Protein AF-0000000074760407 (afdb_homodimer)

pLDDT: mean 81.35, std 14.8, range [44.88, 97.94]

Organism: Mortierella alpina (NCBI:txid64518)

InterPro domains:
  IPR006750 Putative inner membrane exporter, YdcZ [PF04657] (11-146)
  IPR006750 Putative inner membrane exporter, YdcZ [PTHR34821] (8-148)

Sequence (308 aa):
MSLLDNVIFCAFICIVGGVATASQGAVNAKLGQYTGQGLSSTIVFCIGAITSCIYFLIEVKGRPSPDLPQTMALAPWWAWTGGVLGAAFVIITILALPKLGAGTTTAIIVCTQLVFSCVIDNFHLFGIPFRQYSPWRGIATVGLIGCVGVIAKFMSLLDNVIFCAFICIVGGVATASQGAVNAKLGQYTGQGLSSTIVFCIGAITSCIYFLIEVKGRPSPDLPQTMALAPWWAWTGGVLGAAFVIITILALPKLGAGTTTAIIVCTQLVFSCVIDNFHLFGIPFRQYSPWRGIATVGLIGCVGVIAKF

Secondary structure (DSSP, 8-state):
--GGG-HHHHHHHHHHHHHHHHHHHHHHHHHHHHH-HHHHHHHHHHHHHHHHHHHHHHHTTT---TTHHHHHHTS-GGGG-HHHHHHHHHHHHHHHHHHH-HHHHHHHHHHHHHHHHHHHHHHTGGG-------HHHHHHHHHHHHHHHHHHH-/--GGG-HHHHHHHHHHHHHHHHHHHHHHHHHHHHH-HHHHHHHHHHHHHHHHHHHHHHHTTT---TTHHHHHHTS-GGGGTHHHHHHHHHHHHHHHHHHH-HHHHHHHHHHHHHHHHHHHHHHTGGG-------HHHHHHHHHHHHHHHHHHH-

Foldseek 3Di:
DPCCVDVVSVVVVVVVVVVVVLVLLVVLLVVCVVVNLVVSLVVVVVVVVVVVVVVVCVVCVNDDDPCVVVVVVPDDPVVPCVVVVVSVVSSVSSVCCVPQNSLLVVLVVVLVVLVVVVVCLVVVPPVPDRDPCDVVNVVVNVVSNVVSVVSNVD/DPCCVDPVSVVVVVVVVVVVVLVLLVVLLVVCVVVNLVVSLVVVVVVVVVVVVVVVCVVCVNDDDPCVVVVVVPDDPVVPCVVVVVSVVSSVSSVCCVPQNSLQVVLVVVLVVLVVVVVCLVVVPPVPDRDPCDVVVVVVNVVSNVVSVVSNVD

Structure (mmCIF, N/CA/C/O backbone):
data_AF-0000000074760407-model_v1
#
loop_
_entity.id
_entity.type
_entity.pdbx_description
1 polymer 'DMT family transporter'
#
loop_
_atom_site.group_PDB
_atom_site.id
_atom_site.type_symbol
_atom_site.label_atom_id
_atom_site.label_alt_id
_atom_site.label_comp_id
_atom_site.label_asym_id
_atom_site.label_entity_id
_atom_site.label_seq_id
_atom_site.pdbx_PDB_ins_code
_atom_site.Cartn_x
_atom_site.Cartn_y
_atom_site.Cartn_z
_atom_site.occupancy
_atom_site.B_iso_or_equiv
_atom_site.auth_seq_id
_atom_site.auth_comp_id
_atom_site.auth_asym_id
_atom_site.auth_atom_id
_atom_site.pdbx_PDB_model_num
ATOM 1 N N . MET A 1 1 ? 10.961 26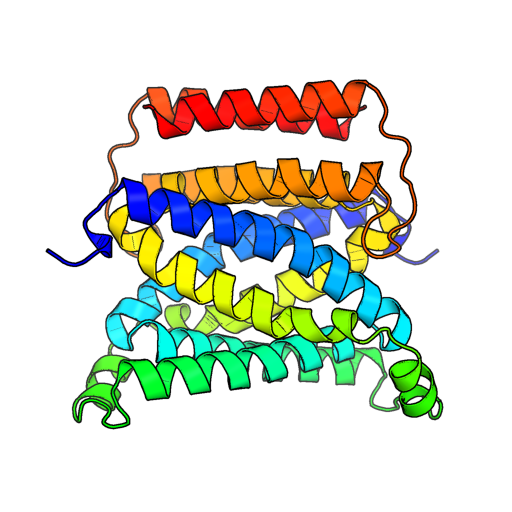.203 8.898 1 45.19 1 MET A N 1
ATOM 2 C CA . MET A 1 1 ? 10.016 25.703 7.902 1 45.19 1 MET A CA 1
ATOM 3 C C . MET A 1 1 ? 10.25 24.219 7.633 1 45.19 1 MET A C 1
ATOM 5 O O . MET A 1 1 ? 11.367 23.812 7.293 1 45.19 1 MET A O 1
ATOM 9 N N . SER A 1 2 ? 9.43 23.234 8.172 1 65 2 SER A N 1
ATOM 10 C CA . SER A 1 2 ? 9.641 21.781 8.133 1 65 2 SER A CA 1
ATOM 11 C C . SER A 1 2 ? 9.797 21.281 6.703 1 65 2 SER A C 1
ATOM 13 O O . SER A 1 2 ? 9.289 21.906 5.766 1 65 2 SER A O 1
ATOM 15 N N . LEU A 1 3 ? 11 20.734 6.375 1 65.19 3 LEU A N 1
ATOM 16 C CA . LEU A 1 3 ? 11.289 20.156 5.07 1 65.19 3 LEU A CA 1
ATOM 17 C C . LEU A 1 3 ? 10.008 19.703 4.383 1 65.19 3 LEU A C 1
ATOM 19 O O . LEU A 1 3 ? 9.898 19.766 3.156 1 65.19 3 LEU A O 1
ATOM 23 N N . LEU A 1 4 ? 9.023 19.5 5.203 1 69.88 4 LEU A N 1
ATOM 24 C CA . LEU A 1 4 ? 7.762 19 4.672 1 69.88 4 LEU A CA 1
ATOM 25 C C . LEU A 1 4 ? 6.902 20.141 4.148 1 69.88 4 LEU A C 1
ATOM 27 O O . LEU A 1 4 ? 5.934 19.922 3.418 1 69.88 4 LEU A O 1
ATOM 31 N N . ASP A 1 5 ? 7.336 21.312 4.41 1 74.62 5 ASP A N 1
ATOM 32 C CA . ASP A 1 5 ? 6.629 22.469 3.893 1 74.62 5 ASP A CA 1
ATOM 33 C C . ASP A 1 5 ? 7.031 22.766 2.447 1 74.62 5 ASP A C 1
ATOM 35 O O . ASP A 1 5 ? 6.328 23.484 1.736 1 74.62 5 ASP A O 1
ATOM 39 N N . ASN A 1 6 ? 8.117 22.062 2.125 1 76 6 ASN A N 1
ATOM 40 C CA . ASN A 1 6 ? 8.57 22.188 0.744 1 76 6 ASN A CA 1
ATOM 41 C C . ASN A 1 6 ? 7.875 21.188 -0.169 1 76 6 ASN A C 1
ATOM 43 O O . ASN A 1 6 ? 8.062 19.969 -0.03 1 76 6 ASN A O 1
ATOM 47 N N . VAL A 1 7 ? 7.078 21.672 -1.113 1 70.19 7 VAL A N 1
ATOM 48 C CA . VAL A 1 7 ? 6.246 20.875 -2.02 1 70.19 7 VAL A CA 1
ATOM 49 C C . VAL A 1 7 ? 7.125 19.953 -2.848 1 70.19 7 VAL A C 1
ATOM 51 O O . VAL A 1 7 ? 6.746 18.812 -3.121 1 70.19 7 VAL A O 1
ATOM 54 N N . ILE A 1 8 ? 8.367 20.422 -3.117 1 74.19 8 ILE A N 1
ATOM 55 C CA . ILE A 1 8 ? 9.273 19.625 -3.936 1 74.19 8 ILE A CA 1
ATOM 56 C C . ILE A 1 8 ? 9.75 18.406 -3.145 1 74.19 8 ILE A C 1
ATOM 58 O O . ILE A 1 8 ? 9.844 17.312 -3.688 1 74.19 8 ILE A O 1
ATOM 62 N N . PHE A 1 9 ? 10.008 18.656 -1.992 1 84.19 9 PHE A N 1
ATOM 63 C CA . PHE A 1 9 ? 10.438 17.547 -1.134 1 84.19 9 PHE A CA 1
ATOM 64 C C . PHE A 1 9 ? 9.312 16.547 -0.953 1 84.19 9 PHE A C 1
ATOM 66 O O . PHE A 1 9 ? 9.547 15.328 -1.006 1 84.19 9 PHE A O 1
ATOM 73 N N . CYS A 1 10 ? 8.125 17.016 -0.835 1 82.44 10 CYS A N 1
ATOM 74 C CA . CYS A 1 10 ? 6.977 16.141 -0.689 1 82.44 10 CYS A CA 1
ATOM 75 C C . CYS A 1 10 ? 6.754 15.32 -1.954 1 82.44 10 CYS A C 1
ATOM 77 O O . CYS A 1 10 ? 6.453 14.125 -1.882 1 82.44 10 CYS A O 1
ATOM 79 N N . ALA A 1 11 ? 6.988 15.93 -3.027 1 76.81 11 ALA A N 1
ATOM 80 C CA . ALA A 1 11 ? 6.855 15.227 -4.301 1 76.81 11 ALA A CA 1
ATOM 81 C C . ALA A 1 11 ? 7.91 14.133 -4.438 1 76.81 11 ALA A C 1
ATOM 83 O O . ALA A 1 11 ? 7.613 13.023 -4.895 1 76.81 11 ALA A O 1
ATOM 84 N N . PHE A 1 12 ? 9.047 14.469 -3.994 1 84.5 12 PHE A N 1
ATOM 85 C CA . PHE A 1 12 ? 10.148 13.516 -4.07 1 84.5 12 PHE A CA 1
ATOM 86 C C . PHE A 1 12 ? 9.867 12.297 -3.201 1 84.5 12 PHE A C 1
ATOM 88 O O . PHE A 1 12 ? 10.07 11.164 -3.633 1 84.5 12 PHE A O 1
ATOM 95 N N . ILE A 1 13 ? 9.391 12.508 -2.055 1 90.5 13 ILE A N 1
ATOM 96 C CA . ILE A 1 13 ? 9.133 11.383 -1.157 1 90.5 13 ILE A CA 1
ATOM 97 C C . ILE A 1 13 ? 7.98 10.547 -1.7 1 90.5 13 ILE A C 1
ATOM 99 O O . ILE A 1 13 ? 7.961 9.32 -1.533 1 90.5 13 ILE A O 1
ATOM 103 N N . CYS A 1 14 ? 7.059 11.18 -2.346 1 88.12 14 CYS A N 1
ATOM 104 C CA . CYS A 1 14 ? 5.957 10.445 -2.957 1 88.12 14 CYS A CA 1
ATOM 105 C C . CYS A 1 14 ? 6.461 9.547 -4.082 1 88.12 14 CYS A C 1
ATOM 107 O O . CYS A 1 14 ? 5.961 8.438 -4.27 1 88.12 14 CYS A O 1
ATOM 109 N N . ILE A 1 15 ? 7.461 10.055 -4.801 1 85.19 15 ILE A N 1
ATOM 110 C CA . ILE A 1 15 ? 8.062 9.242 -5.859 1 85.19 15 ILE A CA 1
ATOM 111 C C . ILE A 1 15 ? 8.727 8.016 -5.25 1 85.19 15 ILE A C 1
ATOM 113 O O . ILE A 1 15 ? 8.562 6.898 -5.75 1 85.19 15 ILE A O 1
ATOM 117 N N . VAL A 1 16 ? 9.375 8.188 -4.191 1 91.69 16 VAL A N 1
ATOM 118 C CA . VAL A 1 16 ? 10.008 7.078 -3.477 1 91.69 16 VAL A CA 1
ATOM 119 C C . VAL A 1 16 ? 8.945 6.102 -2.988 1 91.69 16 VAL A C 1
ATOM 121 O O . VAL A 1 16 ? 9.125 4.887 -3.072 1 91.69 16 VAL A O 1
ATOM 124 N N . GLY A 1 17 ? 7.871 6.668 -2.547 1 92.38 17 GLY A N 1
ATOM 125 C CA . GLY A 1 17 ? 6.762 5.832 -2.117 1 92.38 17 GLY A CA 1
ATOM 126 C C . GLY A 1 17 ? 6.18 4.984 -3.234 1 92.38 17 GLY A C 1
ATOM 127 O O . GLY A 1 17 ? 5.855 3.814 -3.029 1 92.38 17 GLY A O 1
ATOM 128 N N . GLY A 1 18 ? 6.059 5.551 -4.391 1 87.69 18 GLY A N 1
ATOM 129 C CA . GLY A 1 18 ? 5.559 4.824 -5.547 1 87.69 18 GLY A CA 1
ATOM 130 C C . GLY A 1 18 ? 6.453 3.668 -5.957 1 87.69 18 GLY A C 1
ATOM 131 O O . GLY A 1 18 ? 5.965 2.568 -6.23 1 87.69 18 GLY A O 1
ATOM 132 N N . VAL A 1 19 ? 7.73 3.906 -5.949 1 88.94 19 VAL A N 1
ATOM 133 C CA . VAL A 1 19 ? 8.695 2.859 -6.277 1 88.94 19 VAL A CA 1
ATOM 134 C C . VAL A 1 19 ? 8.641 1.76 -5.219 1 88.94 19 VAL A C 1
ATOM 136 O O . VAL A 1 19 ? 8.664 0.571 -5.551 1 88.94 19 VAL A O 1
ATOM 139 N N . ALA A 1 20 ? 8.562 2.162 -4.023 1 92.75 20 ALA A N 1
ATOM 140 C CA . ALA A 1 20 ? 8.484 1.208 -2.92 1 92.75 20 ALA A CA 1
ATOM 141 C C . ALA A 1 20 ? 7.242 0.331 -3.033 1 92.75 20 ALA A C 1
ATOM 143 O O . ALA A 1 20 ? 7.32 -0.89 -2.881 1 92.75 20 ALA A O 1
ATOM 144 N N . THR A 1 21 ? 6.191 0.924 -3.344 1 90.38 21 THR A N 1
ATOM 145 C CA . THR A 1 21 ? 4.934 0.184 -3.4 1 90.38 21 THR A CA 1
ATOM 146 C C . THR A 1 21 ? 4.918 -0.767 -4.594 1 90.38 21 THR A C 1
ATOM 148 O O . THR A 1 21 ? 4.461 -1.906 -4.48 1 90.38 21 THR A O 1
ATOM 151 N N . ALA A 1 22 ? 5.387 -0.322 -5.723 1 87.38 22 ALA A N 1
ATOM 152 C CA . ALA A 1 22 ? 5.484 -1.198 -6.887 1 87.38 22 ALA A CA 1
ATOM 153 C C . ALA A 1 22 ? 6.359 -2.41 -6.59 1 87.38 22 ALA A C 1
ATOM 155 O O . ALA A 1 22 ? 6.016 -3.537 -6.949 1 87.38 22 ALA A O 1
ATOM 156 N N . SER A 1 23 ? 7.453 -2.16 -5.941 1 91.44 23 SER A N 1
ATOM 157 C CA . SER A 1 23 ? 8.367 -3.24 -5.57 1 91.44 23 SER A CA 1
ATOM 158 C C . SER A 1 23 ? 7.734 -4.156 -4.523 1 91.44 23 SER A C 1
ATOM 160 O O . SER A 1 23 ? 7.902 -5.375 -4.578 1 91.44 23 SER A O 1
ATOM 162 N N . GLN A 1 24 ? 7.031 -3.547 -3.637 1 91.81 24 GLN A N 1
ATOM 163 C CA . GLN A 1 24 ? 6.402 -4.297 -2.553 1 91.81 24 GLN A CA 1
ATOM 164 C C . GLN A 1 24 ? 5.457 -5.359 -3.1 1 91.81 24 GLN A C 1
ATOM 166 O O . GLN A 1 24 ? 5.441 -6.492 -2.611 1 91.81 24 GLN A O 1
ATOM 171 N N . GLY A 1 25 ? 4.699 -5.031 -4.117 1 88.06 25 GLY A N 1
ATOM 172 C CA . GLY A 1 25 ? 3.801 -6.004 -4.719 1 88.06 25 GLY A CA 1
ATOM 173 C C . GLY A 1 25 ? 4.516 -7.234 -5.246 1 88.06 25 GLY A C 1
ATOM 174 O O . GLY A 1 25 ? 4.113 -8.359 -4.957 1 88.06 25 GLY A O 1
ATOM 175 N N . ALA A 1 26 ? 5.543 -6.969 -5.945 1 88.5 26 ALA A N 1
ATOM 176 C CA . ALA A 1 26 ? 6.316 -8.055 -6.535 1 88.5 26 ALA A CA 1
ATOM 177 C C . ALA A 1 26 ? 7.043 -8.859 -5.461 1 88.5 26 ALA A C 1
ATOM 179 O O . ALA A 1 26 ? 7.078 -10.094 -5.516 1 88.5 26 ALA A O 1
ATOM 180 N N . VAL A 1 27 ? 7.582 -8.188 -4.516 1 92.94 27 VAL A N 1
ATOM 181 C CA . VAL A 1 27 ? 8.328 -8.805 -3.426 1 92.94 27 VAL A CA 1
ATOM 182 C C . VAL A 1 27 ? 7.398 -9.68 -2.59 1 92.94 27 VAL A C 1
ATOM 184 O O . VAL A 1 27 ? 7.723 -10.828 -2.283 1 92.94 27 VAL A O 1
ATOM 187 N N . ASN A 1 28 ? 6.234 -9.172 -2.299 1 93.06 28 ASN A N 1
ATOM 188 C CA . ASN A 1 28 ? 5.262 -9.93 -1.521 1 93.06 28 ASN A CA 1
ATOM 189 C C . ASN A 1 28 ? 4.785 -11.172 -2.271 1 93.06 28 ASN A C 1
ATOM 191 O O .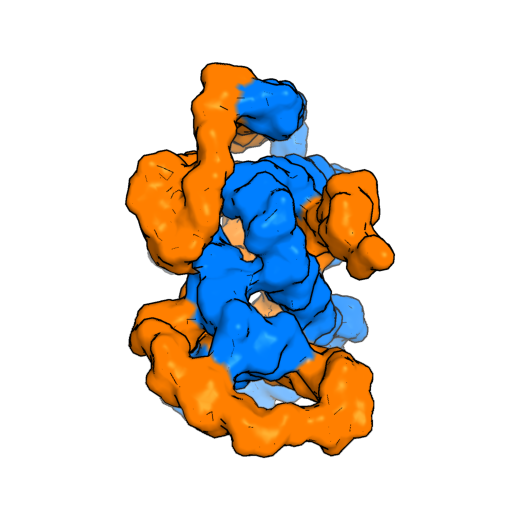 ASN A 1 28 ? 4.621 -12.234 -1.676 1 93.06 28 ASN A O 1
ATOM 195 N N . ALA A 1 29 ? 4.559 -10.992 -3.561 1 90 29 ALA A N 1
ATOM 196 C CA . ALA A 1 29 ? 4.121 -12.117 -4.379 1 90 29 ALA A CA 1
ATOM 197 C C . ALA A 1 29 ? 5.184 -13.211 -4.414 1 90 29 ALA A C 1
ATOM 199 O O . ALA A 1 29 ? 4.859 -14.406 -4.391 1 90 29 ALA A O 1
ATOM 200 N N . LYS A 1 30 ? 6.398 -12.797 -4.453 1 91.38 30 LYS A N 1
ATOM 201 C CA . LYS A 1 30 ? 7.488 -13.773 -4.449 1 91.38 30 LYS A CA 1
ATOM 202 C C . LYS A 1 30 ? 7.531 -14.547 -3.135 1 91.38 30 LYS A C 1
ATOM 204 O O . LYS A 1 30 ? 7.637 -15.773 -3.133 1 91.38 30 LYS A O 1
ATOM 209 N N . LEU A 1 31 ? 7.449 -13.867 -2.086 1 92.69 31 LEU A N 1
ATOM 210 C CA . LEU A 1 31 ? 7.418 -14.539 -0.793 1 92.69 31 LEU A CA 1
ATOM 211 C C . LEU A 1 31 ? 6.219 -15.477 -0.701 1 92.69 31 LEU A C 1
ATOM 213 O O . LEU A 1 31 ? 6.324 -16.578 -0.144 1 92.69 31 LEU A O 1
ATOM 217 N N . GLY A 1 32 ? 5.137 -14.992 -1.234 1 92.38 32 GLY A N 1
ATOM 218 C CA . GLY A 1 32 ? 3.922 -15.789 -1.246 1 92.38 32 GLY A CA 1
ATOM 219 C C . GLY A 1 32 ? 4.098 -17.125 -1.941 1 92.38 32 GLY A C 1
ATOM 220 O O . GLY A 1 32 ? 3.428 -18.109 -1.597 1 92.38 32 GLY A O 1
ATOM 221 N N . GLN A 1 33 ? 4.957 -17.219 -2.887 1 89.38 33 GLN A N 1
ATOM 222 C CA . GLN A 1 33 ? 5.219 -18.469 -3.604 1 89.38 33 GLN A CA 1
ATOM 223 C C . GLN A 1 33 ? 5.855 -19.516 -2.686 1 89.38 33 GLN A C 1
ATOM 225 O O . GLN A 1 33 ? 5.746 -20.703 -2.936 1 89.38 33 GLN A O 1
ATOM 230 N N . TYR A 1 34 ? 6.41 -19.031 -1.626 1 90.5 34 TYR A N 1
ATOM 231 C CA . TYR A 1 34 ? 7.121 -19.938 -0.74 1 90.5 34 TYR A CA 1
ATOM 232 C C . TYR A 1 34 ? 6.336 -20.172 0.544 1 90.5 34 TYR A C 1
ATOM 234 O O . TYR A 1 34 ? 6.527 -21.188 1.219 1 90.5 34 TYR A O 1
ATOM 242 N N . THR A 1 35 ? 5.484 -19.266 0.869 1 90.81 35 THR A N 1
ATOM 243 C CA . THR A 1 35 ? 4.887 -19.344 2.197 1 90.81 35 THR A CA 1
ATOM 244 C C . THR A 1 35 ? 3.363 -19.328 2.105 1 90.81 35 THR A C 1
ATOM 246 O O . THR A 1 35 ? 2.672 -19.578 3.094 1 90.81 35 THR A O 1
ATOM 249 N N . GLY A 1 36 ? 2.891 -19.078 0.921 1 88.31 36 GLY A N 1
ATOM 250 C CA . GLY A 1 36 ? 1.46 -18.828 0.812 1 88.31 36 GLY A CA 1
ATOM 251 C C . GLY A 1 36 ? 1.075 -17.391 1.058 1 88.31 36 GLY A C 1
ATOM 252 O O . GLY A 1 36 ? 1.913 -16.578 1.451 1 88.31 36 GLY A O 1
ATOM 253 N N . GLN A 1 37 ? -0.201 -17.078 0.836 1 88.69 37 GLN A N 1
ATOM 254 C CA . GLN A 1 37 ? -0.662 -15.703 0.881 1 88.69 37 GLN A CA 1
ATOM 255 C C . GLN A 1 37 ? -0.798 -15.211 2.32 1 88.69 37 GLN A C 1
ATOM 257 O O . GLN A 1 37 ? -0.39 -14.094 2.643 1 88.69 37 GLN A O 1
ATOM 262 N N . GLY A 1 38 ? -1.367 -16 3.15 1 93.12 38 GLY A N 1
ATOM 263 C CA . GLY A 1 38 ? -1.624 -15.594 4.523 1 93.12 38 GLY A CA 1
ATOM 264 C C . GLY A 1 38 ? -0.356 -15.383 5.328 1 93.12 38 GLY A C 1
ATO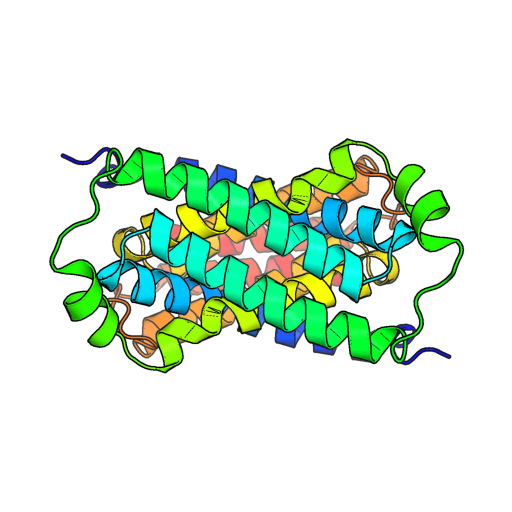M 265 O O . GLY A 1 38 ? -0.183 -14.336 5.957 1 93.12 38 GLY A O 1
ATOM 266 N N . LEU A 1 39 ? 0.508 -16.328 5.262 1 94.12 39 LEU A N 1
ATOM 267 C CA . LEU A 1 39 ? 1.734 -16.25 6.047 1 94.12 39 LEU A CA 1
ATOM 268 C C . LEU A 1 39 ? 2.65 -15.156 5.508 1 94.12 39 LEU A C 1
ATOM 270 O O . LEU A 1 39 ? 3.26 -14.414 6.285 1 94.12 39 LEU A O 1
ATOM 274 N N . SER A 1 40 ? 2.764 -15.062 4.227 1 94.88 40 SER A N 1
ATOM 275 C CA . SER A 1 40 ? 3.568 -14 3.643 1 94.88 40 SER A CA 1
ATOM 276 C C . SER A 1 40 ? 3.082 -12.625 4.102 1 94.88 40 SER A C 1
ATOM 278 O O . SER A 1 40 ? 3.883 -11.781 4.512 1 94.88 40 SER A O 1
ATOM 280 N N . SER A 1 41 ? 1.783 -12.453 4.062 1 95.94 41 SER A N 1
ATOM 281 C CA . SER A 1 41 ? 1.206 -11.195 4.531 1 95.94 41 SER A CA 1
ATOM 282 C C . SER A 1 41 ? 1.526 -10.953 6 1 95.94 41 SER A C 1
ATOM 284 O O . SER A 1 41 ? 1.896 -9.844 6.383 1 95.94 41 SER A O 1
ATOM 286 N N . THR A 1 42 ? 1.396 -11.977 6.797 1 96.69 42 THR A N 1
ATOM 287 C CA . THR A 1 42 ? 1.674 -11.852 8.227 1 96.69 42 THR A CA 1
ATOM 288 C C . THR A 1 42 ? 3.125 -11.445 8.461 1 96.69 42 THR A C 1
ATOM 290 O O . THR A 1 42 ? 3.402 -10.547 9.258 1 96.69 42 THR A O 1
ATOM 293 N N . ILE A 1 43 ? 4.008 -12.062 7.785 1 96.44 43 ILE A N 1
ATOM 294 C CA . ILE A 1 43 ? 5.434 -11.773 7.91 1 96.44 43 ILE A CA 1
ATOM 295 C C . ILE A 1 43 ? 5.703 -10.328 7.492 1 96.44 43 ILE A C 1
ATOM 297 O O . ILE A 1 43 ? 6.418 -9.602 8.18 1 96.44 43 ILE A O 1
ATOM 301 N N . VAL A 1 44 ? 5.121 -9.922 6.434 1 96.5 44 VAL A N 1
ATOM 302 C CA . VAL A 1 44 ? 5.277 -8.57 5.902 1 96.5 44 VAL A CA 1
ATOM 303 C C . VAL A 1 44 ? 4.805 -7.551 6.934 1 96.5 44 VAL A C 1
ATOM 305 O O . VAL A 1 44 ? 5.504 -6.578 7.219 1 96.5 44 VAL A O 1
ATOM 308 N N . PHE A 1 45 ? 3.715 -7.801 7.535 1 97.88 45 PHE A N 1
ATOM 309 C CA . PHE A 1 45 ? 3.168 -6.855 8.508 1 97.88 45 PHE A CA 1
ATOM 310 C C . PHE A 1 45 ? 3.975 -6.883 9.797 1 97.88 45 PHE A C 1
ATOM 312 O O . PHE A 1 45 ? 4.121 -5.855 10.469 1 97.88 45 PHE A O 1
ATOM 319 N N . CYS A 1 46 ? 4.508 -7.996 10.156 1 97.69 46 CYS A N 1
ATOM 320 C CA . CYS A 1 46 ? 5.367 -8.055 11.328 1 97.69 46 CYS A CA 1
ATOM 321 C C . CYS A 1 46 ? 6.652 -7.266 11.109 1 97.69 46 CYS A C 1
ATOM 323 O O . CYS A 1 46 ? 7.066 -6.492 11.969 1 97.69 46 CYS A O 1
ATOM 325 N N . ILE A 1 47 ? 7.215 -7.5 9.984 1 97.5 47 ILE A N 1
ATOM 326 C CA . ILE A 1 47 ? 8.43 -6.762 9.648 1 97.5 47 ILE A CA 1
ATOM 327 C C . ILE A 1 47 ? 8.117 -5.27 9.562 1 97.5 47 ILE A C 1
ATOM 329 O O . ILE A 1 47 ? 8.891 -4.438 10.039 1 97.5 47 ILE A O 1
ATOM 333 N N . GLY A 1 48 ? 6.977 -4.945 8.945 1 97.56 48 GLY A N 1
ATOM 334 C CA . GLY A 1 48 ? 6.539 -3.559 8.898 1 97.56 48 GLY A CA 1
ATOM 335 C C . GLY A 1 48 ? 6.34 -2.947 10.273 1 97.56 48 GLY A C 1
ATOM 336 O O . GLY A 1 48 ? 6.688 -1.785 10.5 1 97.56 48 GLY A O 1
ATOM 337 N N . ALA A 1 49 ? 5.848 -3.707 11.18 1 97.62 49 ALA A N 1
ATOM 338 C CA . ALA A 1 49 ? 5.617 -3.23 12.547 1 97.62 49 ALA A CA 1
ATOM 339 C C . ALA A 1 49 ? 6.941 -2.932 13.25 1 97.62 49 ALA A C 1
ATOM 341 O O . ALA A 1 49 ? 7.078 -1.905 13.914 1 97.62 49 ALA A O 1
ATOM 342 N N . ILE A 1 50 ? 7.848 -3.822 13.094 1 97.81 50 ILE A N 1
ATOM 343 C CA . ILE A 1 50 ? 9.156 -3.629 13.703 1 97.81 50 ILE A CA 1
ATOM 344 C C . ILE A 1 50 ? 9.828 -2.389 13.117 1 97.81 50 ILE A C 1
ATOM 346 O O . ILE A 1 50 ? 10.336 -1.542 13.852 1 97.81 50 ILE A O 1
ATOM 350 N N . THR A 1 51 ? 9.812 -2.283 11.812 1 97.25 51 THR A N 1
ATOM 351 C CA . THR A 1 51 ? 10.422 -1.152 11.125 1 97.25 51 THR A CA 1
ATOM 352 C C . THR A 1 51 ? 9.773 0.158 11.547 1 97.25 51 THR A C 1
ATOM 354 O O . THR A 1 51 ? 10.461 1.129 11.867 1 97.25 51 THR A O 1
ATOM 357 N N . SER A 1 52 ? 8.477 0.194 11.57 1 96.81 52 SER A N 1
ATOM 358 C CA . SER A 1 52 ? 7.746 1.399 11.953 1 96.81 52 SER A CA 1
ATOM 359 C C . SER A 1 52 ? 7.984 1.744 13.414 1 96.81 52 SER A C 1
ATOM 361 O O . SER A 1 52 ? 8.039 2.92 13.781 1 96.81 52 SER A O 1
ATOM 363 N N . CYS A 1 53 ? 8.078 0.732 14.242 1 96.5 53 CYS A N 1
ATOM 364 C CA . CYS A 1 53 ? 8.344 0.96 15.664 1 96.5 53 CYS A CA 1
ATOM 365 C C . CYS A 1 53 ? 9.711 1.605 15.859 1 96.5 53 CYS A C 1
ATOM 367 O O . CYS A 1 53 ? 9.859 2.502 16.688 1 96.5 53 CYS A O 1
ATOM 369 N N . ILE A 1 54 ? 10.672 1.09 15.141 1 96.25 54 ILE A N 1
ATOM 370 C CA . ILE A 1 54 ? 12 1.689 15.195 1 96.25 54 ILE A CA 1
ATOM 371 C C . ILE A 1 54 ? 11.93 3.154 14.773 1 96.25 54 ILE A C 1
ATOM 373 O O . ILE A 1 54 ? 12.492 4.027 15.43 1 96.25 54 ILE A O 1
ATOM 377 N N . TYR A 1 55 ? 11.234 3.48 13.727 1 95 55 TYR A N 1
ATOM 378 C CA . TYR A 1 55 ? 11.055 4.855 13.266 1 95 55 TYR A CA 1
ATOM 379 C C . TYR A 1 55 ? 10.352 5.695 14.328 1 95 55 TYR A C 1
ATOM 381 O O . TYR A 1 55 ? 10.719 6.852 14.547 1 95 55 TYR A O 1
ATOM 389 N N . PHE A 1 56 ? 9.312 5.156 14.961 1 94.69 56 PHE A N 1
ATOM 390 C CA . PHE A 1 56 ? 8.57 5.852 16 1 94.69 56 PHE A CA 1
ATOM 391 C C . PHE A 1 56 ? 9.492 6.242 17.156 1 94.69 56 PHE A C 1
ATOM 393 O O . PHE A 1 56 ? 9.453 7.379 17.625 1 94.69 56 PHE A O 1
ATOM 400 N N . LEU A 1 57 ? 10.312 5.258 17.547 1 93.56 57 LEU A N 1
ATOM 401 C CA . LEU A 1 57 ? 11.227 5.508 18.656 1 93.56 57 LEU A CA 1
ATOM 402 C C . LEU A 1 57 ? 12.234 6.594 18.297 1 93.56 57 LEU A C 1
ATOM 404 O O . LEU A 1 57 ? 12.617 7.398 19.156 1 93.56 57 LEU A O 1
ATOM 408 N N . ILE A 1 58 ? 12.641 6.645 17.047 1 91 58 ILE A N 1
ATOM 409 C CA . ILE A 1 58 ? 13.555 7.68 16.578 1 91 58 ILE A CA 1
ATOM 410 C C . ILE A 1 58 ? 12.82 9.023 16.516 1 91 58 ILE A C 1
ATOM 412 O O . ILE A 1 58 ? 13.367 10.047 16.938 1 91 58 ILE A O 1
ATOM 416 N N . GLU A 1 59 ? 11.57 9.016 16.062 1 87.25 59 GLU A N 1
ATOM 417 C CA . GLU A 1 59 ? 10.75 10.211 15.906 1 87.25 59 GLU A CA 1
ATOM 418 C C . GLU A 1 59 ? 10.531 10.906 17.25 1 87.25 59 GLU A C 1
ATOM 420 O O . GLU A 1 59 ? 10.609 12.133 17.328 1 87.25 59 GLU A O 1
ATOM 425 N N . VAL A 1 60 ? 10.289 10.188 18.344 1 87.75 60 VAL A N 1
ATOM 426 C CA . VAL A 1 60 ? 9.953 10.789 19.625 1 87.75 60 VAL A CA 1
ATOM 427 C C . VAL A 1 60 ? 11.195 10.812 20.516 1 87.75 60 VAL A C 1
ATOM 429 O O . VAL A 1 60 ? 11.109 11.141 21.703 1 87.75 60 VAL A O 1
ATOM 432 N N . LYS A 1 61 ? 12.328 10.492 19.969 1 88.31 61 LYS A N 1
ATOM 433 C CA . LYS A 1 61 ? 13.586 10.461 20.703 1 88.31 61 LYS A CA 1
ATOM 434 C C . LYS A 1 61 ? 13.453 9.617 21.969 1 88.31 61 LYS A C 1
ATOM 436 O O . LYS A 1 61 ? 13.898 10.023 23.047 1 88.31 61 LYS A O 1
ATOM 441 N N . GLY A 1 62 ? 12.664 8.633 21.844 1 82.69 62 GLY A N 1
ATOM 442 C CA . GLY A 1 62 ? 12.477 7.695 22.938 1 82.69 62 GLY A CA 1
ATOM 443 C C . GLY A 1 62 ? 11.516 8.203 24 1 82.69 62 GLY A C 1
ATOM 444 O O . GLY A 1 62 ? 11.305 7.547 25.016 1 82.69 62 GLY A O 1
ATOM 445 N N . ARG A 1 63 ? 10.992 9.469 23.875 1 86.31 63 ARG A N 1
ATOM 446 C CA . ARG A 1 63 ? 10.109 10.062 24.875 1 86.31 63 ARG A CA 1
ATOM 447 C C . ARG A 1 63 ? 8.781 10.469 24.25 1 86.31 63 ARG A C 1
ATOM 449 O O . ARG A 1 63 ? 8.617 11.609 23.812 1 86.31 63 ARG A O 1
ATOM 456 N N . PRO A 1 64 ? 7.832 9.492 24.344 1 82.75 64 PRO A N 1
ATOM 457 C CA . PRO A 1 64 ? 6.504 9.867 23.844 1 82.75 64 PRO A CA 1
ATOM 458 C C . PRO A 1 64 ? 5.82 10.906 24.719 1 82.75 64 PRO A C 1
ATOM 460 O O . PRO A 1 64 ? 6.109 11 25.922 1 82.75 64 PRO A O 1
ATOM 463 N N . SER A 1 65 ? 5.039 11.672 24.078 1 86.06 65 SER A N 1
ATOM 464 C CA . SER A 1 65 ? 4.316 12.703 24.812 1 86.06 65 SER A CA 1
ATOM 465 C C . SER A 1 65 ? 3.426 12.094 25.891 1 86.06 65 SER A C 1
ATOM 467 O O . SER A 1 65 ? 2.771 11.07 25.656 1 86.06 65 SER A O 1
ATOM 469 N N . PRO A 1 66 ? 3.447 12.68 27.031 1 86.88 66 PRO A N 1
ATOM 470 C CA . PRO A 1 66 ? 2.6 12.18 28.109 1 86.88 66 PRO A CA 1
ATOM 471 C C . PRO A 1 66 ? 1.112 12.234 27.766 1 86.88 66 PRO A C 1
ATOM 473 O O . PRO A 1 66 ? 0.316 11.484 28.344 1 86.88 66 PRO A O 1
ATOM 476 N N . ASP A 1 67 ? 0.759 13.039 26.859 1 90.12 67 ASP A N 1
ATOM 477 C CA . ASP A 1 67 ? -0.649 13.195 26.516 1 90.12 67 ASP A CA 1
ATOM 478 C C . ASP A 1 67 ? -1.046 12.242 25.391 1 90.12 67 ASP A C 1
ATOM 480 O O . ASP A 1 67 ? -2.191 12.258 24.938 1 90.12 67 ASP A O 1
ATOM 484 N N . LEU A 1 68 ? -0.185 11.422 25.016 1 89.31 68 LEU A N 1
ATOM 485 C CA . LEU A 1 68 ? -0.386 10.547 23.875 1 89.31 68 LEU A CA 1
ATOM 486 C C . LEU A 1 68 ? -1.612 9.656 24.078 1 89.31 68 LEU A C 1
ATOM 488 O O . LEU A 1 68 ? -2.459 9.547 23.188 1 89.31 68 LEU A O 1
ATOM 492 N N . PRO A 1 69 ? -1.803 9.055 25.281 1 88.56 69 PRO A N 1
ATOM 493 C CA . PRO A 1 69 ? -2.994 8.227 25.469 1 88.56 69 PRO A CA 1
ATOM 494 C C . PRO A 1 69 ? -4.293 9.016 25.344 1 88.56 69 PRO A C 1
ATOM 496 O O . PRO A 1 69 ? -5.27 8.523 24.766 1 88.56 69 PRO A O 1
ATOM 499 N N . GLN A 1 70 ? -4.297 10.219 25.781 1 90.12 70 GLN A N 1
ATOM 500 C CA . GLN A 1 70 ? -5.484 11.07 25.703 1 90.12 70 GLN A CA 1
ATOM 501 C C . GLN A 1 70 ? -5.773 11.477 24.266 1 90.12 70 GLN A C 1
ATOM 503 O O . GLN A 1 70 ? -6.93 11.469 23.828 1 90.12 70 GLN A O 1
ATOM 508 N N . THR A 1 71 ? -4.734 11.781 23.578 1 90.06 71 THR A N 1
ATOM 509 C CA . THR A 1 71 ? -4.902 12.203 22.203 1 90.06 71 THR A CA 1
ATOM 510 C C . THR A 1 71 ? -5.34 11.031 21.328 1 90.06 71 THR A C 1
ATOM 512 O O . THR A 1 71 ? -6.203 11.188 20.453 1 90.06 71 THR A O 1
ATOM 515 N N . MET A 1 72 ? -4.801 9.906 21.625 1 91 72 MET A N 1
ATOM 516 C CA . MET A 1 72 ? -5.137 8.703 20.859 1 91 72 MET A CA 1
ATOM 517 C C . MET A 1 72 ? -6.602 8.328 21.062 1 91 72 MET A C 1
ATOM 519 O O . MET A 1 72 ? -7.258 7.848 20.141 1 91 72 MET A O 1
ATOM 523 N N . ALA A 1 73 ? -7.066 8.586 22.219 1 91.81 73 ALA A N 1
ATOM 524 C CA . ALA A 1 73 ? -8.445 8.234 22.547 1 91.81 73 ALA A CA 1
ATOM 525 C C . ALA A 1 73 ? -9.438 9.109 21.797 1 91.81 73 ALA A C 1
ATOM 527 O O . ALA A 1 73 ? -10.609 8.75 21.656 1 91.81 73 ALA A O 1
ATOM 528 N N . LEU A 1 74 ? -8.977 10.242 21.281 1 92.81 74 LEU A N 1
ATOM 529 C CA . LEU A 1 74 ? -9.844 11.18 20.578 1 92.81 74 LEU A CA 1
ATOM 530 C C . LEU A 1 74 ? -9.977 10.797 19.109 1 92.81 74 LEU A C 1
ATOM 532 O O . LEU A 1 74 ? -10.844 11.312 18.406 1 92.81 74 LEU A O 1
ATOM 536 N N . ALA A 1 75 ? -9.195 9.844 18.703 1 93 75 ALA A N 1
ATOM 537 C CA . ALA A 1 75 ? -9.258 9.43 17.297 1 93 75 ALA A CA 1
ATOM 538 C C . ALA A 1 75 ? -10.562 8.703 17 1 93 75 ALA A C 1
ATOM 540 O O . ALA A 1 75 ? -11.031 7.895 17.797 1 93 75 ALA A O 1
ATOM 541 N N . PRO A 1 76 ? -11.211 9.023 15.898 1 93.81 76 PRO A N 1
ATOM 542 C CA . PRO A 1 76 ? -12.43 8.289 15.539 1 93.81 76 PRO A CA 1
ATOM 543 C C . PRO A 1 76 ? -12.195 6.797 15.352 1 93.81 76 PRO A C 1
ATOM 545 O O . PRO A 1 76 ? -11.102 6.387 14.953 1 93.81 76 PRO A O 1
ATOM 548 N N . TRP A 1 77 ? -13.234 5.996 15.586 1 92.44 77 TR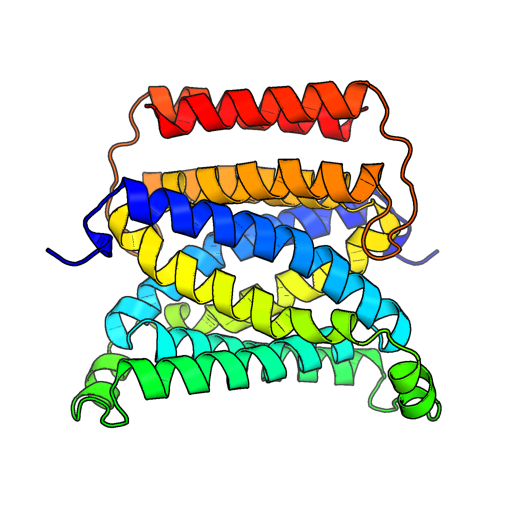P A N 1
ATOM 549 C CA . TRP A 1 77 ? -13.102 4.543 15.578 1 92.44 77 TRP A CA 1
ATOM 550 C C . TRP A 1 77 ? -12.625 4.043 14.219 1 92.44 77 TRP A C 1
ATOM 552 O O . TRP A 1 77 ? -11.891 3.053 14.141 1 92.44 77 TRP A O 1
ATOM 562 N N . TRP A 1 78 ? -12.961 4.652 13.195 1 92.81 78 TRP A N 1
ATOM 563 C CA . TRP A 1 78 ? -12.625 4.188 11.852 1 92.81 78 TRP A CA 1
ATOM 564 C C . TRP A 1 78 ? -11.156 4.453 11.531 1 92.81 78 TRP A C 1
ATOM 566 O O . TRP A 1 78 ? -10.609 3.877 10.586 1 92.81 78 TRP A O 1
ATOM 576 N N . ALA A 1 79 ? -10.531 5.312 12.258 1 94.12 79 ALA A N 1
ATOM 577 C CA . ALA A 1 79 ? -9.125 5.656 12.023 1 94.12 79 ALA A CA 1
ATOM 578 C C . ALA A 1 79 ? -8.211 4.484 12.359 1 94.12 79 ALA A C 1
ATOM 580 O O . ALA A 1 79 ? -7.047 4.461 11.953 1 94.12 79 ALA A O 1
ATOM 581 N N . TRP A 1 80 ? -8.797 3.486 13.016 1 94.31 80 TRP A N 1
ATOM 582 C CA . TRP A 1 80 ? -7.988 2.357 13.461 1 94.31 80 TRP A CA 1
ATOM 583 C C . TRP A 1 80 ? -8.07 1.201 12.469 1 94.31 80 TRP A C 1
ATOM 585 O O . TRP A 1 80 ? -7.445 0.158 12.664 1 94.31 80 TRP A O 1
ATOM 595 N N . THR A 1 81 ? -8.703 1.387 11.352 1 95.06 81 THR A N 1
ATOM 596 C CA . THR A 1 81 ? -8.984 0.275 10.453 1 95.06 81 THR A CA 1
ATOM 597 C C . THR A 1 81 ? -7.953 0.216 9.328 1 95.06 81 THR A C 1
ATOM 599 O O . THR A 1 81 ? -8.07 -0.595 8.406 1 95.06 81 THR A O 1
ATOM 602 N N . GLY A 1 82 ? -6.941 1.049 9.336 1 94.75 82 GLY A N 1
ATOM 603 C CA . GLY A 1 82 ? -5.934 1.089 8.289 1 94.75 82 GLY A CA 1
ATOM 604 C C . GLY A 1 82 ? -5.215 -0.234 8.102 1 94.75 82 GLY A C 1
ATOM 605 O O . GLY A 1 82 ? -4.934 -0.637 6.969 1 94.75 82 GLY A O 1
ATOM 606 N N . GLY A 1 83 ? -4.953 -0.872 9.211 1 95.38 83 GLY A N 1
ATOM 607 C CA . GLY A 1 83 ? -4.27 -2.154 9.164 1 95.38 83 GLY A CA 1
ATOM 608 C C . GLY A 1 83 ? -5.082 -3.236 8.477 1 95.38 83 GLY A C 1
ATOM 609 O O . GLY A 1 83 ? -4.527 -4.059 7.742 1 95.38 83 GLY A O 1
ATOM 610 N N . VAL A 1 84 ? -6.379 -3.24 8.68 1 96.69 84 VAL A N 1
ATOM 611 C CA . VAL A 1 84 ? -7.27 -4.203 8.039 1 96.69 84 VAL A CA 1
ATOM 612 C C . VAL A 1 84 ? -7.305 -3.957 6.535 1 96.69 84 VAL A C 1
ATOM 614 O O . VAL A 1 84 ? -7.211 -4.898 5.742 1 96.69 84 VAL A O 1
ATOM 617 N N . LEU A 1 85 ? -7.395 -2.725 6.168 1 95.38 85 LEU A N 1
ATOM 618 C CA . LEU A 1 85 ? -7.387 -2.342 4.758 1 95.38 85 LEU A CA 1
ATOM 619 C C . LEU A 1 85 ? -6.066 -2.721 4.102 1 95.38 85 LEU A C 1
ATOM 621 O O . LEU A 1 85 ? -6.051 -3.227 2.975 1 95.38 85 LEU A O 1
ATOM 625 N N . GLY A 1 86 ? -5 -2.523 4.859 1 94.06 86 GLY A N 1
ATOM 626 C CA . GLY A 1 86 ? -3.688 -2.896 4.355 1 94.06 86 GLY A CA 1
ATOM 627 C C . GLY A 1 86 ? -3.531 -4.391 4.152 1 94.06 86 GLY A C 1
ATOM 628 O O . GLY A 1 86 ? -2.963 -4.832 3.148 1 94.06 86 GLY A O 1
ATOM 629 N N . ALA A 1 87 ? -4.016 -5.094 5.055 1 95.5 87 ALA A N 1
ATOM 630 C CA . ALA A 1 87 ? -3.945 -6.547 4.949 1 95.5 87 ALA A CA 1
ATOM 631 C C . ALA A 1 87 ? -4.723 -7.047 3.734 1 95.5 87 ALA A C 1
ATOM 633 O O . ALA A 1 87 ? -4.25 -7.926 3.006 1 95.5 87 ALA A O 1
ATOM 634 N N . ALA A 1 88 ? -5.895 -6.508 3.566 1 94.31 88 ALA A N 1
ATOM 635 C CA . ALA A 1 88 ? -6.688 -6.867 2.393 1 94.31 88 ALA A CA 1
ATOM 636 C C . ALA A 1 88 ? -5.922 -6.574 1.104 1 94.31 88 ALA A C 1
ATOM 638 O O . ALA A 1 88 ? -5.863 -7.418 0.205 1 94.31 88 ALA A O 1
ATOM 639 N N . PHE A 1 89 ? -5.297 -5.469 1.012 1 92.5 89 PHE A N 1
ATOM 640 C CA . PHE A 1 89 ? -4.539 -5.066 -0.167 1 92.5 89 PHE A CA 1
ATOM 641 C C . PHE A 1 89 ? -3.377 -6.02 -0.414 1 92.5 89 PHE A C 1
ATOM 643 O O . PHE A 1 89 ? -3.17 -6.477 -1.541 1 92.5 89 PHE A O 1
ATOM 650 N N . VAL A 1 90 ? -2.617 -6.316 0.609 1 93.5 90 VAL A N 1
ATOM 651 C CA . VAL A 1 90 ? -1.449 -7.184 0.473 1 93.5 90 VAL A CA 1
ATOM 652 C C . VAL A 1 90 ? -1.883 -8.57 -0.001 1 93.5 90 VAL A C 1
ATOM 654 O O . VAL A 1 90 ? -1.302 -9.117 -0.938 1 93.5 90 VAL A O 1
ATOM 657 N N . ILE A 1 91 ? -2.943 -9.086 0.609 1 93.44 91 ILE A N 1
ATOM 658 C CA . ILE A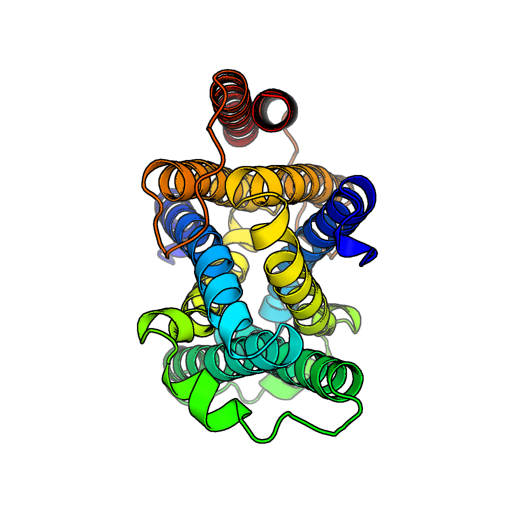 1 91 ? -3.43 -10.414 0.252 1 93.44 91 ILE A CA 1
ATOM 659 C C . ILE A 1 91 ? -3.928 -10.414 -1.191 1 93.44 91 ILE A C 1
ATOM 661 O O . ILE A 1 91 ? -3.625 -11.328 -1.961 1 93.44 91 ILE A O 1
ATOM 665 N N . ILE A 1 92 ? -4.641 -9.383 -1.575 1 91.81 92 ILE A N 1
ATOM 666 C CA . ILE A 1 92 ? -5.176 -9.266 -2.926 1 91.81 92 ILE A CA 1
ATOM 667 C C . ILE A 1 92 ? -4.031 -9.211 -3.932 1 91.81 92 ILE A C 1
ATOM 669 O O . ILE A 1 92 ? -4.082 -9.859 -4.98 1 91.81 92 ILE A O 1
ATOM 673 N N . THR A 1 93 ? -2.994 -8.5 -3.635 1 89.19 93 THR A N 1
ATOM 674 C CA . THR A 1 93 ? -1.865 -8.367 -4.547 1 89.19 93 THR A CA 1
ATOM 675 C C . THR A 1 93 ? -1.125 -9.688 -4.691 1 89.19 93 THR A C 1
ATOM 677 O O . THR A 1 93 ? -0.721 -10.07 -5.793 1 89.19 93 THR A O 1
ATOM 680 N N . ILE A 1 94 ? -0.949 -10.398 -3.609 1 89.81 94 ILE A N 1
ATOM 681 C CA . ILE A 1 94 ? -0.253 -11.68 -3.637 1 89.81 94 ILE A CA 1
ATOM 682 C C . ILE A 1 94 ? -1.03 -12.672 -4.5 1 89.81 94 ILE A C 1
ATOM 684 O O . ILE A 1 94 ? -0.435 -13.484 -5.211 1 89.81 94 ILE A O 1
ATOM 688 N N . LEU A 1 95 ? -2.354 -12.539 -4.5 1 87.94 95 LEU A N 1
ATOM 689 C CA . LEU A 1 95 ? -3.215 -13.461 -5.238 1 87.94 95 LEU A CA 1
ATOM 690 C C . LEU A 1 95 ? -3.27 -13.086 -6.715 1 87.94 95 LEU A C 1
ATOM 692 O O . LEU A 1 95 ? -3.25 -13.961 -7.582 1 87.94 95 LEU A O 1
ATOM 696 N N . ALA A 1 96 ? -3.285 -11.859 -6.984 1 86.12 96 ALA A N 1
ATOM 697 C CA . ALA A 1 96 ? -3.619 -11.398 -8.328 1 86.12 96 ALA A CA 1
ATOM 698 C C . ALA A 1 96 ? -2.367 -11.266 -9.188 1 86.12 96 ALA A C 1
ATOM 700 O O . ALA A 1 96 ? -2.414 -11.477 -10.398 1 86.12 96 ALA A O 1
ATOM 701 N N . LEU A 1 97 ? -1.259 -11 -8.625 1 84.62 97 LEU A N 1
ATOM 702 C CA . LEU A 1 97 ? -0.058 -10.656 -9.375 1 84.62 97 LEU A CA 1
ATOM 703 C C . LEU A 1 97 ? 0.427 -11.844 -10.203 1 84.62 97 LEU A C 1
ATOM 705 O O . LEU A 1 97 ? 0.705 -11.703 -11.391 1 84.62 97 LEU A O 1
ATOM 709 N N . PRO A 1 98 ? 0.494 -13.023 -9.609 1 81.81 98 PRO A N 1
ATOM 710 C CA . PRO A 1 98 ? 0.963 -14.172 -10.391 1 81.81 98 PRO A CA 1
ATOM 711 C C . PRO A 1 98 ? -0.004 -14.555 -11.508 1 81.81 98 PRO A C 1
ATOM 713 O O . PRO A 1 98 ? 0.389 -15.227 -12.469 1 81.81 98 PRO A O 1
ATOM 716 N N . LYS A 1 99 ? -1.239 -14.086 -11.398 1 80.69 99 LYS A N 1
ATOM 717 C CA . LYS A 1 99 ? -2.258 -14.469 -12.367 1 80.69 99 LYS A CA 1
ATOM 718 C C . LYS A 1 99 ? -2.385 -13.43 -13.477 1 80.69 99 LYS A C 1
ATOM 720 O O . LYS A 1 99 ? -2.521 -13.781 -14.648 1 80.69 99 LYS A O 1
ATOM 725 N N . LEU A 1 100 ? -2.326 -12.18 -13.117 1 76.75 100 LEU A N 1
ATOM 726 C CA . LEU A 1 100 ? -2.615 -11.109 -14.062 1 76.75 100 LEU A CA 1
ATOM 727 C C . LEU A 1 100 ? -1.331 -10.43 -14.531 1 76.75 100 LEU A C 1
ATOM 729 O O . LEU A 1 100 ? -1.325 -9.734 -15.547 1 76.75 100 LEU A O 1
ATOM 733 N N . GLY A 1 101 ? -0.254 -10.68 -13.766 1 77.38 101 GLY A N 1
ATOM 734 C CA . GLY A 1 101 ? 0.958 -9.914 -14 1 77.38 101 GLY A CA 1
ATOM 735 C C . GLY A 1 101 ? 1.014 -8.625 -13.203 1 77.38 101 GLY A C 1
ATOM 736 O O . GLY A 1 101 ? -0.015 -8.133 -12.734 1 77.38 101 GLY A O 1
ATOM 737 N N . ALA A 1 102 ? 2.242 -8.109 -13 1 81.94 102 ALA A N 1
ATOM 738 C CA . ALA A 1 102 ? 2.447 -6.914 -12.18 1 81.94 102 ALA A CA 1
ATOM 739 C C . ALA A 1 102 ? 1.807 -5.688 -12.828 1 81.94 102 ALA A C 1
ATOM 741 O O . ALA A 1 102 ? 1.111 -4.922 -12.156 1 81.94 102 ALA A O 1
ATOM 742 N N . GLY A 1 103 ? 1.972 -5.543 -14.047 1 77.69 103 GLY A N 1
ATOM 743 C CA . GLY A 1 103 ? 1.443 -4.391 -14.758 1 77.69 103 GLY A CA 1
ATOM 744 C C . GLY A 1 103 ? -0.072 -4.32 -14.734 1 77.69 103 GLY A C 1
ATOM 745 O O . GLY A 1 103 ? -0.646 -3.279 -14.414 1 77.69 103 GLY A O 1
ATOM 746 N N . THR A 1 104 ? -0.652 -5.398 -15.008 1 76.38 104 THR A N 1
ATOM 747 C CA . THR A 1 104 ? -2.107 -5.445 -15.078 1 76.38 104 THR A CA 1
ATOM 748 C C . THR A 1 104 ? -2.725 -5.273 -13.695 1 76.38 104 THR A C 1
ATOM 750 O O . THR A 1 104 ? -3.668 -4.5 -13.523 1 76.38 104 THR A O 1
ATOM 753 N N . THR A 1 105 ? -2.213 -5.992 -12.781 1 82.31 105 THR A N 1
ATOM 754 C CA . THR A 1 105 ? -2.693 -5.879 -11.414 1 82.31 105 THR A CA 1
ATOM 755 C C . THR A 1 105 ? -2.566 -4.445 -10.906 1 82.31 105 THR A C 1
ATOM 757 O O . THR A 1 105 ? -3.529 -3.877 -10.391 1 82.31 105 THR A O 1
ATOM 760 N N . THR A 1 106 ? -1.412 -3.887 -11.164 1 84.31 106 THR A N 1
ATOM 761 C CA . THR A 1 106 ? -1.151 -2.525 -10.711 1 84.31 106 THR A CA 1
ATOM 762 C C . THR A 1 106 ? -2.057 -1.531 -11.43 1 84.31 106 THR A C 1
ATOM 764 O O . THR A 1 106 ? -2.592 -0.609 -10.812 1 84.31 106 THR A O 1
ATOM 767 N N . ALA A 1 107 ? -2.271 -1.752 -12.586 1 77.69 107 ALA A N 1
ATOM 768 C CA . ALA A 1 107 ? -3.098 -0.841 -13.375 1 77.69 107 ALA A CA 1
ATOM 769 C C . ALA A 1 107 ? -4.527 -0.796 -12.844 1 77.69 107 ALA A C 1
ATOM 771 O O . ALA A 1 107 ? -5.094 0.283 -12.664 1 77.69 107 ALA A O 1
ATOM 772 N N . ILE A 1 108 ? -5.062 -1.912 -12.57 1 77.62 108 ILE A N 1
ATOM 773 C CA . ILE A 1 108 ? -6.438 -1.974 -12.086 1 77.62 108 ILE A CA 1
ATOM 774 C C . ILE A 1 108 ? -6.527 -1.332 -10.703 1 77.62 108 ILE A C 1
ATOM 776 O O . ILE A 1 108 ? -7.43 -0.532 -10.445 1 77.62 108 ILE A O 1
ATOM 780 N N . ILE A 1 109 ? -5.645 -1.592 -9.93 1 85.12 109 ILE A N 1
ATOM 781 C CA . ILE A 1 109 ? -5.656 -1.108 -8.555 1 85.12 109 ILE A CA 1
ATOM 782 C C . ILE A 1 109 ? -5.465 0.406 -8.539 1 85.12 109 ILE A C 1
ATOM 784 O O . ILE A 1 109 ? -6.223 1.127 -7.883 1 85.12 109 ILE A O 1
ATOM 788 N N . VAL A 1 110 ? -4.531 0.885 -9.273 1 82.69 110 VAL A N 1
ATOM 789 C CA . VAL A 1 110 ? -4.195 2.303 -9.18 1 82.69 110 VAL A CA 1
ATOM 790 C C . VAL A 1 110 ? -5.297 3.137 -9.836 1 82.69 110 VAL A C 1
ATOM 792 O O . VAL A 1 110 ? -5.586 4.25 -9.391 1 82.69 110 VAL A O 1
ATOM 795 N N . CYS A 1 111 ? -5.922 2.596 -10.805 1 76.5 111 CYS A N 1
ATOM 796 C CA . CYS A 1 111 ? -7.055 3.295 -11.406 1 76.5 111 CYS A CA 1
ATOM 797 C C . CYS A 1 111 ? -8.18 3.477 -10.398 1 76.5 111 CYS A C 1
ATOM 799 O O . CYS A 1 111 ? -8.703 4.582 -10.242 1 76.5 111 CYS A O 1
ATOM 801 N N . THR A 1 112 ? -8.461 2.414 -9.875 1 80.62 112 THR A N 1
ATOM 802 C CA . THR A 1 112 ? -9.516 2.459 -8.867 1 80.62 112 THR A CA 1
ATOM 803 C C . THR A 1 112 ? -9.109 3.352 -7.699 1 80.62 112 THR A C 1
ATOM 805 O O . THR A 1 112 ? -9.922 4.129 -7.195 1 80.62 112 THR A O 1
ATOM 808 N N . GLN A 1 113 ? -7.91 3.291 -7.305 1 85.44 113 GLN A N 1
ATOM 809 C CA . GLN A 1 113 ? -7.375 4.082 -6.203 1 85.44 113 GLN A CA 1
ATOM 810 C C . GLN A 1 113 ? -7.484 5.578 -6.492 1 85.44 113 GLN A C 1
ATOM 812 O O . GLN A 1 113 ? -7.902 6.352 -5.633 1 85.44 113 GLN A O 1
ATOM 817 N N . LEU A 1 114 ? -7.102 5.945 -7.598 1 76.69 114 LEU A N 1
ATOM 818 C CA . LEU A 1 114 ? -7.121 7.359 -7.961 1 76.69 114 LEU A CA 1
ATOM 819 C C . LEU A 1 114 ? -8.555 7.887 -8.016 1 76.69 114 LEU A C 1
ATOM 821 O O . LEU A 1 114 ? -8.836 8.969 -7.496 1 76.69 114 LEU A O 1
ATOM 825 N N . VAL A 1 115 ? -9.406 7.168 -8.672 1 75.31 115 VAL A N 1
ATOM 826 C CA . VAL A 1 115 ? -10.805 7.57 -8.773 1 75.31 115 VAL A CA 1
ATOM 827 C C . VAL A 1 115 ? -11.391 7.75 -7.375 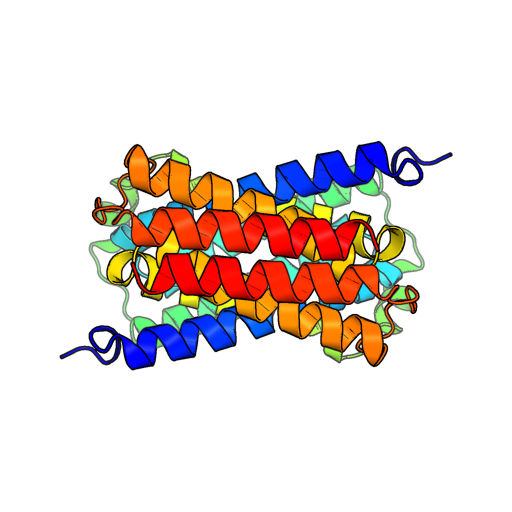1 75.31 115 VAL A C 1
ATOM 829 O O . VAL A 1 115 ? -12.023 8.766 -7.082 1 75.31 115 VAL A O 1
ATOM 832 N N . PHE A 1 116 ? -11.141 6.879 -6.551 1 83 116 PHE A N 1
ATOM 833 C CA . PHE A 1 116 ? -11.711 6.934 -5.207 1 83 116 PHE A CA 1
ATOM 834 C C . PHE A 1 116 ? -11.062 8.039 -4.387 1 83 116 PHE A C 1
ATOM 836 O O . PHE A 1 116 ? -11.711 8.656 -3.545 1 83 116 PHE A O 1
ATOM 843 N N . SER A 1 117 ? -9.82 8.273 -4.613 1 82.38 117 SER A N 1
ATOM 844 C CA . SER A 1 117 ? -9.156 9.375 -3.914 1 82.38 117 SER A CA 1
ATOM 845 C C . SER A 1 117 ? -9.789 10.711 -4.266 1 82.38 117 SER A C 1
ATOM 847 O O . SER A 1 117 ? -9.891 11.602 -3.416 1 82.38 117 SER A O 1
ATOM 849 N N . CYS A 1 118 ? -10.156 10.852 -5.484 1 74.94 118 CYS A N 1
ATOM 850 C CA . CYS A 1 118 ? -10.852 12.07 -5.902 1 74.94 118 CYS A CA 1
ATOM 851 C C . CYS A 1 118 ? -12.203 12.188 -5.223 1 74.94 118 CYS A C 1
ATOM 853 O O . CYS A 1 118 ? -12.641 13.289 -4.883 1 74.94 118 CYS A O 1
ATOM 855 N N . VAL A 1 119 ? -12.852 11.062 -5.129 1 77.38 119 VAL A N 1
ATOM 856 C CA . VAL A 1 119 ? -14.125 11.039 -4.422 1 77.38 119 VAL A CA 1
ATOM 857 C C . VAL A 1 119 ? -13.914 11.461 -2.969 1 77.38 119 VAL A C 1
ATOM 859 O O . VAL A 1 119 ? -14.711 12.234 -2.42 1 77.38 119 VAL A O 1
ATOM 862 N N . ILE A 1 120 ? -12.859 11.086 -2.385 1 81.94 120 ILE A N 1
ATOM 863 C CA . ILE A 1 120 ? -12.531 11.422 -1.003 1 81.94 120 ILE A CA 1
ATOM 864 C C . ILE A 1 120 ? -12.289 12.922 -0.877 1 81.94 120 ILE A C 1
ATOM 866 O O . ILE A 1 120 ? -12.797 13.57 0.042 1 81.94 120 ILE A O 1
ATOM 870 N N . ASP A 1 121 ? -11.547 13.43 -1.802 1 75.12 121 ASP A N 1
ATOM 871 C CA . ASP A 1 121 ? -11.25 14.859 -1.771 1 75.12 121 ASP A CA 1
ATOM 872 C C . ASP A 1 121 ? -12.523 15.688 -1.957 1 75.12 121 ASP A C 1
ATOM 874 O O . ASP A 1 121 ? -12.734 16.672 -1.257 1 75.12 121 ASP A O 1
ATOM 878 N N . ASN A 1 122 ? -13.391 15.281 -2.893 1 72.69 122 ASN A N 1
ATOM 879 C CA . ASN A 1 122 ? -14.586 16.031 -3.264 1 72.69 122 ASN A CA 1
ATOM 880 C C . ASN A 1 122 ? -15.625 16.031 -2.148 1 72.69 122 ASN A C 1
ATOM 882 O O . ASN A 1 122 ? -16.328 17.016 -1.938 1 72.69 122 ASN A O 1
ATOM 886 N N . PHE A 1 123 ? -15.727 14.93 -1.497 1 80.5 123 PHE A N 1
ATOM 887 C CA . PHE A 1 123 ? -16.766 14.805 -0.486 1 80.5 123 PHE A CA 1
ATOM 888 C C . PHE A 1 123 ? -16.188 14.977 0.914 1 80.5 123 PHE A C 1
ATOM 890 O O . PHE A 1 123 ? -16.906 14.836 1.908 1 80.5 123 PHE A O 1
ATOM 897 N N . HIS A 1 124 ? -14.898 15.266 1.008 1 79.5 124 HIS A N 1
ATOM 898 C CA . HIS A 1 124 ? -14.219 15.484 2.275 1 79.5 124 HIS A CA 1
ATOM 899 C C . HIS A 1 124 ? -14.375 14.281 3.205 1 79.5 124 HIS A C 1
ATOM 901 O O . HIS A 1 124 ? -14.664 14.445 4.391 1 79.5 124 HIS A O 1
ATOM 907 N N . LEU A 1 125 ? -14.227 13.227 2.473 1 82.69 125 LEU A N 1
ATOM 908 C CA . LEU A 1 125 ? -14.352 12.008 3.27 1 82.69 125 LEU A CA 1
ATOM 909 C C . LEU A 1 125 ? -13.18 11.859 4.227 1 82.69 125 LEU A C 1
ATOM 911 O O . LEU A 1 125 ? -12.07 12.32 3.934 1 82.69 125 LEU A O 1
ATOM 915 N N . PHE A 1 126 ? -13.32 11.375 5.41 1 83.69 126 PHE A N 1
ATOM 916 C CA . PHE A 1 126 ? -12.32 11.031 6.414 1 83.69 126 PHE A CA 1
ATOM 917 C C . PHE A 1 126 ? -11.711 12.289 7.023 1 83.69 126 PHE A C 1
ATOM 919 O O . PHE A 1 126 ? -10.617 12.242 7.598 1 83.69 126 PHE A O 1
ATOM 926 N N . GLY A 1 127 ? -12.312 13.445 6.82 1 75.56 127 GLY A N 1
ATOM 927 C CA . GLY A 1 127 ? -11.883 14.68 7.445 1 75.56 127 GLY A CA 1
ATOM 928 C C . GLY A 1 127 ? -10.625 15.258 6.824 1 75.56 127 GLY A C 1
ATOM 929 O O . GLY A 1 127 ? -9.883 15.992 7.48 1 75.56 127 GLY A O 1
ATOM 930 N N . ILE A 1 128 ? -10.203 14.797 5.676 1 66.69 128 ILE A N 1
ATOM 931 C CA . ILE A 1 128 ? -9.055 15.336 4.961 1 66.69 128 ILE A CA 1
ATOM 932 C C . ILE A 1 128 ? -9.398 16.703 4.383 1 66.69 128 ILE A C 1
ATOM 934 O O . ILE A 1 128 ? -10.508 16.906 3.875 1 66.69 128 ILE A O 1
ATOM 938 N N . PRO A 1 129 ? -8.547 17.688 4.723 1 59.72 129 PRO A N 1
ATOM 939 C CA . PRO A 1 129 ? -8.906 19.031 4.277 1 59.72 129 PRO A CA 1
ATOM 940 C C . PRO A 1 129 ? -9.086 19.125 2.764 1 59.72 129 PRO A C 1
ATOM 942 O O . PRO A 1 129 ? -8.445 18.391 2.016 1 59.72 129 PRO A O 1
ATOM 945 N N . PHE A 1 130 ? -10.18 19.891 2.352 1 56.03 130 PHE A N 1
ATOM 946 C CA . PHE A 1 130 ? -10.664 20.203 1.012 1 56.03 130 PHE A CA 1
ATOM 947 C C . PHE A 1 130 ? -9.555 20.828 0.166 1 56.03 130 PHE A C 1
ATOM 949 O O . PHE A 1 130 ? -8.844 21.719 0.627 1 56.03 130 PHE A O 1
ATOM 956 N N . ARG A 1 131 ? -8.93 20.016 -0.745 1 57.31 131 ARG A N 1
ATOM 957 C CA . ARG A 1 131 ? -8.164 20.859 -1.66 1 57.31 131 ARG A CA 1
ATOM 958 C C . ARG A 1 131 ? -8.953 21.141 -2.936 1 57.31 131 ARG A C 1
ATOM 960 O O . ARG A 1 131 ? -9.617 20.25 -3.471 1 57.31 131 ARG A O 1
ATOM 967 N N . GLN A 1 132 ? -9.312 22.328 -3.215 1 52.06 132 GLN A N 1
ATOM 968 C CA . GLN A 1 132 ? -10.078 22.828 -4.348 1 52.06 132 GLN A CA 1
ATOM 969 C C . GLN A 1 132 ? -9.656 22.156 -5.645 1 52.06 132 GLN A C 1
ATOM 971 O O . GLN A 1 132 ? -8.469 22.078 -5.961 1 52.06 132 GLN A O 1
ATOM 976 N N . TYR A 1 133 ? -10.477 21.156 -5.852 1 51.97 133 TYR A N 1
ATOM 977 C CA . TYR A 1 133 ? -10.336 20.422 -7.102 1 51.97 133 TYR A CA 1
ATOM 978 C C . TYR A 1 133 ? -10.352 21.375 -8.297 1 51.97 133 TYR A C 1
ATOM 980 O O . TYR A 1 133 ? -11.352 22.062 -8.539 1 51.97 133 TYR A O 1
ATOM 988 N N . SER A 1 134 ? -9.289 21.859 -8.75 1 53.16 134 SER A N 1
ATOM 989 C CA . SER A 1 134 ? -9.234 22.656 -9.969 1 53.16 134 SER A CA 1
ATOM 990 C C . SER A 1 134 ? -9.594 21.828 -11.195 1 53.16 134 SER A C 1
ATOM 992 O O . SER A 1 134 ? -9.445 20.609 -11.188 1 53.16 134 SER A O 1
ATOM 994 N N . PRO A 1 135 ? -10.398 22.25 -12.086 1 55.44 135 PRO A N 1
ATOM 995 C CA . PRO A 1 135 ? -10.742 21.594 -13.352 1 55.44 135 PRO A CA 1
ATOM 996 C C . PRO A 1 135 ? -9.57 20.812 -13.945 1 55.44 135 PRO A C 1
ATOM 998 O O . PRO A 1 135 ? -9.781 19.766 -14.57 1 55.44 135 PRO A O 1
ATOM 1001 N N . TRP A 1 136 ? -8.578 21.266 -13.734 1 52.81 136 TRP A N 1
ATOM 1002 C CA . TRP A 1 136 ? -7.383 20.641 -14.281 1 52.81 136 TRP A CA 1
ATOM 1003 C C . TRP A 1 136 ? -7.082 19.328 -13.562 1 52.81 136 TRP A C 1
ATOM 1005 O O . TRP A 1 136 ? -6.605 18.375 -14.18 1 52.81 136 TRP A O 1
ATOM 1015 N N . ARG A 1 137 ? -7.488 19.312 -12.43 1 55.03 137 ARG A N 1
ATOM 1016 C CA . ARG A 1 137 ? -7.348 18.047 -11.727 1 55.03 137 ARG A CA 1
ATOM 1017 C C . ARG A 1 137 ? -8.273 16.984 -12.328 1 55.03 137 ARG A C 1
ATOM 1019 O O . ARG A 1 137 ? -7.898 15.812 -12.422 1 55.03 137 ARG A O 1
ATOM 1026 N N . GLY A 1 138 ? -9.383 17.406 -12.695 1 53.28 138 GLY A N 1
ATOM 1027 C CA . GLY A 1 138 ? -10.328 16.531 -13.367 1 53.28 138 GLY A CA 1
ATOM 1028 C C . GLY A 1 138 ? -9.797 15.969 -14.68 1 53.28 138 GLY A C 1
ATOM 1029 O O . GLY A 1 138 ? -9.891 14.766 -14.93 1 53.28 138 GLY A O 1
ATOM 1030 N N . ILE A 1 139 ? -9.367 16.781 -15.391 1 55.19 139 ILE A N 1
ATOM 1031 C CA . ILE A 1 139 ? -8.859 16.375 -16.688 1 55.19 139 ILE A CA 1
ATOM 1032 C C . ILE A 1 139 ? -7.711 15.391 -16.5 1 55.19 139 ILE A C 1
ATOM 1034 O O . ILE A 1 139 ? -7.629 14.383 -17.219 1 55.19 139 ILE A O 1
ATOM 1038 N N . ALA A 1 140 ? -6.945 15.703 -15.562 1 52.94 140 ALA A N 1
ATOM 1039 C CA . ALA A 1 140 ? -5.789 14.844 -15.32 1 52.94 140 ALA A CA 1
ATOM 1040 C C . ALA A 1 140 ? -6.227 13.469 -14.812 1 52.94 140 ALA A C 1
ATOM 1042 O O . ALA A 1 140 ? -5.66 12.445 -15.211 1 52.94 140 ALA A O 1
ATOM 1043 N N . THR A 1 141 ? -7.246 13.469 -14.164 1 53.78 141 THR A N 1
ATOM 1044 C CA . THR A 1 141 ? -7.797 12.211 -13.68 1 53.78 141 THR A CA 1
ATOM 1045 C C . THR A 1 141 ? -8.344 11.375 -14.828 1 53.78 141 THR A C 1
ATOM 1047 O O . THR A 1 141 ? -8.133 10.164 -14.883 1 53.78 141 THR A O 1
ATOM 1050 N N . VAL A 1 142 ? -9.047 12 -15.672 1 54.94 142 VAL A N 1
ATOM 1051 C CA . VAL A 1 142 ? -9.609 11.336 -16.844 1 54.94 142 VAL A CA 1
ATOM 1052 C C . VAL A 1 142 ? -8.477 10.789 -17.719 1 54.94 142 VAL A C 1
ATOM 1054 O O . VAL A 1 142 ? -8.562 9.672 -18.234 1 54.94 142 VAL A O 1
ATOM 1057 N N . GLY A 1 143 ? -7.504 11.609 -17.969 1 56.72 143 GLY A N 1
ATOM 1058 C CA . GLY A 1 143 ? -6.352 11.141 -18.719 1 56.72 143 GLY A CA 1
ATOM 1059 C C . GLY A 1 143 ? -5.699 9.914 -18.109 1 56.72 143 GLY A C 1
ATOM 1060 O O . GLY A 1 143 ? -5.301 8.992 -18.828 1 56.72 143 GLY A O 1
ATOM 1061 N N . LEU A 1 144 ? -5.727 9.906 -16.906 1 53.62 144 LEU A N 1
ATOM 1062 C CA . LEU A 1 144 ? -5.148 8.766 -16.203 1 53.62 144 LEU A CA 1
ATOM 1063 C C . LEU A 1 144 ? -5.941 7.496 -16.484 1 53.62 144 LEU A C 1
ATOM 1065 O O . LEU A 1 144 ? -5.359 6.445 -16.766 1 53.62 144 LEU A O 1
ATOM 1069 N N . ILE A 1 145 ? -7.266 7.609 -16.406 1 52.84 145 ILE A N 1
ATOM 1070 C CA . ILE A 1 145 ? -8.156 6.48 -16.656 1 52.84 145 ILE A CA 1
ATOM 1071 C C . ILE A 1 145 ? -7.949 5.98 -18.094 1 52.84 145 ILE A C 1
ATOM 1073 O O . ILE A 1 145 ? -7.91 4.77 -18.328 1 52.84 145 ILE A O 1
ATOM 1077 N N . GLY A 1 146 ? -7.934 6.875 -18.984 1 55.44 146 GLY A N 1
ATOM 1078 C CA . GLY A 1 146 ? -7.695 6.492 -20.359 1 55.44 146 GLY A CA 1
ATOM 1079 C C . GLY A 1 146 ? -6.41 5.711 -20.562 1 55.44 146 GLY A C 1
ATOM 1080 O O . GLY A 1 146 ? -6.391 4.703 -21.266 1 55.44 146 GLY A O 1
ATOM 1081 N N . CYS A 1 147 ? -5.438 6.148 -19.953 1 53.72 147 CYS A N 1
ATOM 1082 C CA . CYS A 1 147 ? -4.145 5.488 -20.078 1 53.72 147 CYS A CA 1
ATOM 1083 C C . CYS A 1 147 ? -4.188 4.086 -19.484 1 53.72 147 CYS A C 1
ATOM 1085 O O . CYS A 1 147 ? -3.686 3.135 -20.078 1 53.72 147 CYS A O 1
ATOM 1087 N N . VAL A 1 148 ? -4.844 3.951 -18.391 1 51.53 148 VAL A N 1
ATOM 1088 C CA . VAL A 1 148 ? -4.992 2.646 -17.75 1 51.53 148 VAL A CA 1
ATOM 1089 C C . VAL A 1 148 ? -5.754 1.704 -18.688 1 51.53 148 VAL A C 1
ATOM 1091 O O . VAL A 1 148 ? -5.398 0.53 -18.812 1 51.53 148 VAL A O 1
ATOM 1094 N N . GLY A 1 149 ? -6.824 2.238 -19.172 1 50.84 149 GLY A N 1
ATOM 1095 C CA . GLY A 1 149 ? -7.617 1.452 -20.094 1 50.84 149 GLY A CA 1
ATOM 1096 C C . GLY A 1 149 ? -6.805 0.914 -21.266 1 50.84 149 GLY A C 1
ATOM 1097 O O . GLY A 1 149 ? -6.961 -0.246 -21.656 1 50.84 149 GLY A O 1
ATOM 1098 N N . VAL A 1 150 ? -5.988 1.611 -21.766 1 51.56 150 VAL A N 1
ATOM 1099 C CA . VAL A 1 150 ? -5.176 1.182 -22.906 1 51.56 150 VAL A CA 1
ATOM 1100 C C . VAL A 1 150 ? -4.191 0.105 -22.453 1 51.56 150 VAL A C 1
ATOM 1102 O O . VAL A 1 150 ? -3.988 -0.891 -23.156 1 51.56 150 VAL A O 1
ATOM 1105 N N . ILE A 1 151 ? -3.699 0.235 -21.375 1 51.44 151 ILE A N 1
ATOM 1106 C CA . ILE A 1 151 ? -2.707 -0.699 -20.859 1 51.44 151 ILE A CA 1
ATOM 1107 C C . ILE A 1 151 ? -3.361 -2.055 -20.594 1 51.44 151 ILE A C 1
ATOM 1109 O O . ILE A 1 151 ? -2.793 -3.098 -20.922 1 51.44 151 ILE A O 1
ATOM 1113 N N . ALA A 1 152 ? -4.5 -1.983 -19.984 1 49.31 152 ALA A N 1
ATOM 1114 C CA . ALA A 1 152 ? -5.203 -3.219 -19.656 1 49.31 152 ALA A CA 1
ATOM 1115 C C . ALA A 1 152 ? -5.613 -3.977 -20.922 1 49.31 152 ALA A C 1
ATOM 1117 O O . ALA A 1 152 ? -5.695 -5.207 -20.906 1 49.31 152 ALA A O 1
ATOM 1118 N N . LYS A 1 153 ? -6.035 -3.4 -21.781 1 51.12 153 LYS A N 1
ATOM 1119 C CA . LYS A 1 153 ? -6.605 -4.016 -22.984 1 51.12 153 LYS A CA 1
ATOM 1120 C C . LYS A 1 153 ? -5.516 -4.613 -23.875 1 51.12 153 LYS A C 1
ATOM 1122 O O . LYS A 1 153 ? -5.75 -5.602 -24.562 1 51.12 153 LYS A O 1
ATOM 1127 N N . PHE A 1 154 ? -4.387 -3.955 -23.875 1 51.41 154 PHE A N 1
ATOM 1128 C CA . PHE A 1 154 ? -3.383 -4.445 -24.812 1 51.41 154 PHE A CA 1
ATOM 1129 C C . PHE A 1 154 ? -2.195 -5.047 -24.078 1 51.41 154 PHE A C 1
ATOM 1131 O O . PHE A 1 154 ? -1.477 -5.887 -24.625 1 51.41 154 PHE A O 1
ATOM 1138 N N . MET B 1 1 ? -11.359 -25.578 -10.961 1 44.88 1 MET B N 1
ATOM 1139 C CA . MET B 1 1 ? -10.727 -24.359 -11.453 1 44.88 1 MET B CA 1
ATOM 1140 C C . MET B 1 1 ? -10.789 -23.25 -10.414 1 44.88 1 MET B C 1
ATOM 1142 O O . MET B 1 1 ? -11.875 -22.922 -9.922 1 44.88 1 MET B O 1
ATOM 1146 N N . SER B 1 2 ? -9.68 -22.891 -9.641 1 64.44 2 SER B N 1
ATOM 1147 C CA . SER B 1 2 ? -9.648 -21.969 -8.508 1 64.44 2 SER B CA 1
ATOM 1148 C C . SER B 1 2 ? -10.203 -20.609 -8.883 1 64.44 2 SER B C 1
ATOM 1150 O O . SER B 1 2 ? -10.156 -20.219 -10.055 1 64.44 2 SER B O 1
ATOM 1152 N N . LEU B 1 3 ? -11.367 -20.219 -8.242 1 64.62 3 LEU B N 1
ATOM 1153 C CA . LEU B 1 3 ? -11.984 -18.922 -8.445 1 64.62 3 LEU B CA 1
ATOM 1154 C C . LEU B 1 3 ? -10.961 -17.891 -8.938 1 64.62 3 LEU B C 1
ATOM 1156 O O . LEU B 1 3 ? -11.297 -17 -9.711 1 64.62 3 LEU B O 1
ATOM 1160 N N . LEU B 1 4 ? -9.734 -18.203 -8.656 1 69 4 LEU B N 1
ATOM 1161 C CA . LEU B 1 4 ? -8.672 -17.281 -9.023 1 69 4 LEU B CA 1
ATOM 1162 C C . LEU B 1 4 ? -8.25 -17.484 -10.477 1 69 4 LEU B C 1
ATOM 1164 O O . LEU B 1 4 ? -7.574 -16.641 -11.055 1 69 4 LEU B O 1
ATOM 1168 N N . ASP B 1 5 ? -8.742 -18.5 -11.031 1 74.56 5 ASP B N 1
ATOM 1169 C CA . ASP B 1 5 ? -8.453 -18.75 -12.445 1 74.56 5 ASP B CA 1
ATOM 1170 C C . ASP B 1 5 ? -9.367 -17.938 -13.344 1 74.56 5 ASP B C 1
ATOM 1172 O O . ASP B 1 5 ? -9.086 -17.766 -14.531 1 74.56 5 ASP B O 1
ATOM 1176 N N . ASN B 1 6 ? -10.367 -17.406 -12.641 1 76.31 6 ASN B N 1
ATOM 1177 C CA . ASN B 1 6 ? -11.281 -16.531 -13.367 1 76.31 6 ASN B CA 1
ATOM 1178 C C . ASN B 1 6 ? -10.789 -15.094 -13.383 1 76.31 6 ASN B C 1
ATOM 1180 O O . ASN B 1 6 ? -10.719 -14.445 -12.336 1 76.31 6 ASN B O 1
ATOM 1184 N N . VAL B 1 7 ? -10.461 -14.57 -14.547 1 70.06 7 VAL B N 1
ATOM 1185 C CA . VAL B 1 7 ? -9.875 -13.258 -14.766 1 70.06 7 VAL B CA 1
ATOM 1186 C C . VAL B 1 7 ? -10.82 -12.18 -14.234 1 70.06 7 VAL B C 1
ATOM 1188 O O . VAL B 1 7 ? -10.367 -11.172 -13.672 1 70.06 7 VAL B O 1
ATOM 1191 N N . ILE B 1 8 ? -12.117 -12.484 -14.312 1 74 8 ILE B N 1
ATOM 1192 C CA . ILE B 1 8 ? -13.109 -11.516 -13.875 1 74 8 ILE B CA 1
ATOM 1193 C C . ILE B 1 8 ? -13.086 -11.398 -12.359 1 74 8 ILE B C 1
ATOM 1195 O O . ILE B 1 8 ? -13.18 -10.297 -11.812 1 74 8 ILE B O 1
ATOM 1199 N N . PHE B 1 9 ? -12.977 -12.438 -11.797 1 83.81 9 PHE B N 1
ATOM 1200 C CA . PHE B 1 9 ? -12.898 -12.445 -10.344 1 83.81 9 PHE B CA 1
ATOM 1201 C C . PHE B 1 9 ? -11.633 -11.742 -9.867 1 83.81 9 PHE B C 1
ATOM 1203 O O . PHE B 1 9 ? -11.664 -10.969 -8.906 1 83.81 9 PHE B O 1
ATOM 1210 N N . CYS B 1 10 ? -10.57 -11.961 -10.562 1 82.25 10 CYS B N 1
ATOM 1211 C CA . CYS B 1 10 ? -9.305 -11.312 -10.219 1 82.25 10 CYS B CA 1
ATOM 1212 C C . CYS B 1 10 ? -9.398 -9.805 -10.398 1 82.25 10 CYS B C 1
ATOM 1214 O O . CYS B 1 10 ? -8.898 -9.039 -9.562 1 82.25 10 CYS B O 1
ATOM 1216 N N . ALA B 1 11 ? -10.086 -9.438 -11.391 1 76.94 11 ALA B N 1
ATOM 1217 C CA . ALA B 1 11 ? -10.281 -8.008 -11.633 1 76.94 11 ALA B CA 1
ATOM 1218 C C . ALA B 1 11 ? -11.125 -7.375 -10.531 1 76.94 11 ALA B C 1
ATOM 1220 O O . ALA B 1 11 ? -10.828 -6.273 -10.062 1 76.94 11 ALA B O 1
ATOM 1221 N N . PHE B 1 12 ? -12.086 -8.109 -10.148 1 84.62 12 PHE B N 1
ATOM 1222 C CA . PHE B 1 12 ? -12.969 -7.617 -9.102 1 84.62 12 PHE B CA 1
ATOM 1223 C C . PHE B 1 12 ? -12.219 -7.434 -7.789 1 84.62 12 PHE B C 1
ATOM 1225 O O . PHE B 1 12 ? -12.367 -6.41 -7.117 1 84.62 12 PHE B O 1
ATOM 1232 N N . ILE B 1 13 ? -11.422 -8.336 -7.453 1 90.5 13 ILE B N 1
ATOM 1233 C CA . ILE B 1 13 ? -10.695 -8.242 -6.191 1 90.5 13 ILE B CA 1
ATOM 1234 C C . ILE B 1 13 ? -9.672 -7.109 -6.27 1 90.5 13 ILE B C 1
ATOM 1236 O O . ILE B 1 13 ? -9.398 -6.441 -5.27 1 90.5 13 ILE B O 1
ATOM 1240 N N . CYS B 1 14 ? -9.133 -6.891 -7.426 1 88.12 14 CYS B N 1
ATOM 1241 C CA . CYS B 1 14 ? -8.203 -5.781 -7.598 1 88.12 14 CYS B CA 1
ATOM 1242 C C . CYS B 1 14 ? -8.914 -4.445 -7.402 1 88.12 14 CYS B C 1
ATOM 1244 O O . CYS B 1 14 ? -8.328 -3.508 -6.852 1 88.12 14 CYS B O 1
ATOM 1246 N N . ILE B 1 15 ? -10.164 -4.398 -7.844 1 85.25 15 ILE B N 1
ATOM 1247 C CA . ILE B 1 15 ? -10.945 -3.186 -7.637 1 85.25 15 ILE B CA 1
ATOM 1248 C C . ILE B 1 15 ? -11.156 -2.953 -6.145 1 85.25 15 ILE B C 1
ATOM 1250 O O . ILE B 1 15 ? -10.984 -1.835 -5.652 1 85.25 15 ILE B O 1
ATOM 1254 N N . VAL B 1 16 ? -11.43 -3.959 -5.445 1 91.69 16 VAL B N 1
ATOM 1255 C CA . VAL B 1 16 ? -11.594 -3.885 -3.996 1 91.69 16 VAL B CA 1
ATOM 1256 C C . VAL B 1 16 ? -10.281 -3.449 -3.352 1 91.69 16 VAL B C 1
ATOM 1258 O O . VAL B 1 16 ? -10.273 -2.633 -2.428 1 91.69 16 VAL B O 1
ATOM 1261 N N . GLY B 1 17 ? -9.227 -3.967 -3.9 1 92.44 17 GLY B N 1
ATOM 1262 C CA . GLY B 1 17 ? -7.91 -3.574 -3.412 1 92.44 17 GLY B CA 1
ATOM 1263 C C . GLY B 1 17 ? -7.617 -2.1 -3.613 1 92.44 17 GLY B C 1
ATOM 1264 O O . GLY B 1 17 ? -7.051 -1.448 -2.734 1 92.44 17 GLY B O 1
ATOM 1265 N N . GLY B 1 18 ? -7.988 -1.576 -4.734 1 88 18 GLY B N 1
ATOM 1266 C CA . GLY B 1 18 ? -7.797 -0.163 -5.02 1 88 18 GLY B CA 1
ATOM 1267 C C . GLY B 1 18 ? -8.578 0.744 -4.082 1 88 18 GLY B C 1
ATOM 1268 O O . GLY B 1 18 ? -8.039 1.735 -3.582 1 88 18 GLY B O 1
ATOM 1269 N N . VAL B 1 19 ? -9.789 0.379 -3.816 1 89.19 19 VAL B N 1
ATOM 1270 C CA . VAL B 1 19 ? -10.625 1.143 -2.891 1 89.19 19 VAL B CA 1
ATOM 1271 C C . VAL B 1 19 ? -10.039 1.067 -1.484 1 89.19 19 VAL B C 1
ATOM 1273 O O . VAL B 1 19 ? -9.969 2.076 -0.776 1 89.19 19 VAL B O 1
ATOM 1276 N N . ALA B 1 20 ? -9.625 -0.075 -1.139 1 92.94 20 ALA B N 1
ATOM 1277 C CA . ALA B 1 20 ? -9.023 -0.277 0.179 1 92.94 20 ALA B CA 1
ATOM 1278 C C . ALA B 1 20 ? -7.77 0.571 0.348 1 92.94 20 ALA B C 1
ATOM 1280 O O . ALA B 1 20 ? -7.594 1.232 1.373 1 92.94 20 ALA B O 1
ATOM 1281 N N . THR B 1 21 ? -7 0.592 -0.632 1 90.62 21 THR B N 1
ATOM 1282 C CA . THR B 1 21 ? -5.734 1.311 -0.537 1 90.62 21 THR B CA 1
ATOM 1283 C C . THR B 1 21 ? -5.969 2.818 -0.51 1 90.62 21 THR B C 1
ATOM 1285 O O . THR B 1 21 ? -5.32 3.539 0.25 1 90.62 21 THR B O 1
ATOM 1288 N N . ALA B 1 22 ? -6.859 3.307 -1.316 1 87.81 22 ALA B N 1
ATOM 1289 C CA . ALA B 1 22 ? -7.199 4.727 -1.29 1 87.81 22 ALA B CA 1
ATOM 1290 C C . ALA B 1 22 ? -7.719 5.141 0.084 1 87.81 22 ALA B C 1
ATOM 1292 O O . ALA B 1 22 ? -7.332 6.188 0.609 1 87.81 22 ALA B O 1
ATOM 1293 N N . SER B 1 23 ? -8.555 4.32 0.637 1 91.69 23 SER B N 1
ATOM 1294 C CA . SER B 1 23 ? -9.094 4.59 1.965 1 91.69 23 SER B CA 1
ATOM 1295 C C . SER B 1 23 ? -8.008 4.496 3.035 1 91.69 23 SER B C 1
ATOM 1297 O O . SER B 1 23 ? -7.988 5.297 3.973 1 91.69 23 SER B O 1
ATOM 1299 N N . GLN B 1 24 ? -7.16 3.551 2.842 1 92.19 24 GLN B N 1
ATOM 1300 C CA . GLN B 1 24 ? -6.09 3.326 3.807 1 92.19 24 GLN B CA 1
ATOM 1301 C C . GLN B 1 24 ? -5.223 4.57 3.969 1 92.19 24 GLN B C 1
ATOM 1303 O O . GLN B 1 24 ? -4.863 4.941 5.09 1 92.19 24 GLN B O 1
ATOM 1308 N N . GLY B 1 25 ? -4.914 5.238 2.889 1 88.5 25 GLY B N 1
ATOM 1309 C CA . GLY B 1 25 ? -4.129 6.457 2.969 1 88.5 25 GLY B CA 1
ATOM 1310 C C . GLY B 1 25 ? -4.773 7.527 3.826 1 88.5 25 GLY B C 1
ATOM 1311 O O . GLY B 1 25 ? -4.125 8.109 4.703 1 88.5 25 GLY B O 1
ATOM 1312 N N . ALA B 1 26 ? -6.004 7.715 3.578 1 88.88 26 ALA B N 1
ATOM 1313 C CA . ALA B 1 26 ? -6.746 8.734 4.312 1 88.88 26 ALA B CA 1
ATOM 1314 C C . ALA B 1 26 ? -6.922 8.336 5.777 1 88.88 26 ALA B C 1
ATOM 1316 O O . ALA B 1 26 ? -6.777 9.172 6.676 1 88.88 26 ALA B O 1
ATOM 1317 N N . VAL B 1 27 ? -7.211 7.109 5.996 1 93.06 27 VAL B N 1
ATOM 1318 C CA . VAL B 1 27 ? -7.43 6.574 7.34 1 93.06 27 VAL B CA 1
ATOM 1319 C C . VAL B 1 27 ? -6.137 6.668 8.148 1 93.06 27 VAL B C 1
ATOM 1321 O O . VAL B 1 27 ? -6.148 7.125 9.289 1 93.06 27 VAL B O 1
ATOM 1324 N N . ASN B 1 28 ? -5.047 6.312 7.535 1 93.12 28 ASN B N 1
ATOM 1325 C CA . ASN B 1 28 ? -3.754 6.379 8.211 1 93.12 28 ASN B CA 1
ATOM 1326 C C . ASN B 1 28 ? -3.371 7.816 8.547 1 93.12 28 ASN B C 1
ATOM 1328 O O . ASN B 1 28 ? -2.84 8.086 9.625 1 93.12 28 ASN B O 1
ATOM 1332 N N . ALA B 1 29 ? -3.629 8.695 7.594 1 90.25 29 ALA B N 1
ATOM 1333 C CA . ALA B 1 29 ? -3.322 10.109 7.82 1 90.25 29 ALA B CA 1
ATOM 1334 C C . ALA B 1 29 ? -4.141 10.664 8.977 1 90.25 29 ALA B C 1
ATOM 1336 O O . ALA B 1 29 ? -3.643 11.469 9.773 1 90.25 29 ALA B O 1
ATOM 1337 N N . LYS B 1 30 ? -5.344 10.234 9.07 1 91.5 30 LYS B N 1
ATOM 1338 C CA . LYS B 1 30 ? -6.191 10.688 10.172 1 91.5 30 LYS B CA 1
ATOM 1339 C C . LYS B 1 30 ? -5.66 10.195 11.508 1 91.5 30 LYS B C 1
ATOM 1341 O O . LYS B 1 30 ? -5.559 10.969 12.469 1 91.5 30 LYS B O 1
ATOM 1346 N N . LEU B 1 31 ? -5.332 8.984 11.578 1 92.75 31 LEU B N 1
ATOM 1347 C CA . LEU B 1 31 ? -4.75 8.461 12.812 1 92.75 31 LEU B CA 1
ATOM 1348 C C . LEU B 1 31 ? -3.457 9.195 13.156 1 92.75 31 LEU B C 1
ATOM 1350 O O . LEU B 1 31 ? -3.186 9.469 14.328 1 92.75 31 LEU B O 1
ATOM 1354 N N . GLY B 1 32 ? -2.721 9.453 12.109 1 92.5 32 GLY B N 1
ATOM 1355 C CA . GLY B 1 32 ? -1.472 10.18 12.281 1 92.5 32 GLY B CA 1
ATOM 1356 C C . GLY B 1 32 ? -1.652 11.531 12.945 1 92.5 32 GLY B C 1
ATOM 1357 O O . GLY B 1 32 ? -0.756 12.016 13.641 1 92.5 32 GLY B O 1
ATOM 1358 N N . GLN B 1 33 ? -2.75 12.164 12.773 1 89.5 33 GLN B N 1
ATOM 1359 C CA . GLN B 1 33 ? -3.037 13.461 13.383 1 89.5 33 GLN B CA 1
ATOM 1360 C C . GLN B 1 33 ? -3.143 13.344 14.898 1 89.5 33 GLN B C 1
ATOM 1362 O O . GLN B 1 33 ? -2.934 14.32 15.617 1 89.5 33 GLN B O 1
ATOM 1367 N N . TYR B 1 34 ? -3.373 12.148 15.344 1 90.62 34 TYR B N 1
ATOM 1368 C CA . TYR B 1 34 ? -3.578 11.961 16.781 1 90.62 34 TYR B CA 1
ATOM 1369 C C . TYR B 1 34 ? -2.377 11.281 17.406 1 90.62 34 TYR B C 1
ATOM 1371 O O . TYR B 1 34 ? -2.16 11.398 18.625 1 90.62 34 TYR B O 1
ATOM 1379 N N . THR B 1 35 ? -1.63 10.594 16.625 1 90.94 35 THR B N 1
ATOM 1380 C CA . THR B 1 35 ? -0.61 9.75 17.234 1 90.94 35 THR B CA 1
ATOM 1381 C C . THR B 1 35 ? 0.767 10.055 16.656 1 90.94 35 THR B C 1
ATOM 1383 O O . THR B 1 35 ? 1.784 9.594 17.172 1 90.94 35 THR B O 1
ATOM 1386 N N . GLY B 1 36 ? 0.759 10.844 15.625 1 88.5 36 GLY B N 1
ATOM 1387 C CA . GLY B 1 36 ? 2.006 11 14.891 1 88.5 36 GLY B CA 1
ATOM 1388 C C . GLY B 1 36 ? 2.205 9.945 13.812 1 88.5 36 GLY B C 1
ATOM 1389 O O . GLY B 1 36 ? 1.422 9 13.711 1 88.5 36 GLY B O 1
ATOM 1390 N N . GLN B 1 37 ? 3.256 10.125 13.023 1 88.94 37 GLN B N 1
ATOM 1391 C CA . GLN B 1 37 ? 3.471 9.273 11.859 1 88.94 37 GLN B CA 1
ATOM 1392 C C . GLN B 1 37 ? 4.008 7.902 12.258 1 88.94 37 GLN B C 1
ATOM 1394 O O . GLN B 1 37 ? 3.551 6.879 11.75 1 88.94 37 GLN B O 1
ATOM 1399 N N . GLY B 1 38 ? 4.957 7.891 13.133 1 93.25 38 GLY B N 1
ATOM 1400 C CA . GLY B 1 38 ? 5.594 6.641 13.523 1 93.25 38 GLY B CA 1
ATOM 1401 C C . GLY B 1 38 ? 4.664 5.699 14.258 1 93.25 38 GLY B C 1
ATOM 1402 O O . GLY B 1 38 ? 4.551 4.523 13.898 1 93.25 38 GLY B O 1
ATOM 1403 N N . LEU B 1 39 ? 4 6.223 15.227 1 94.12 39 LEU B N 1
ATOM 1404 C CA . LEU B 1 39 ? 3.121 5.383 16.031 1 94.12 39 LEU B CA 1
ATOM 1405 C C . LEU B 1 39 ? 1.91 4.934 15.219 1 94.12 39 LEU B C 1
ATOM 1407 O O . LEU B 1 39 ? 1.489 3.777 15.312 1 94.12 39 LEU B O 1
ATOM 1411 N N . SER B 1 40 ? 1.358 5.82 14.469 1 94.88 40 SER B N 1
ATOM 1412 C CA . SER B 1 40 ? 0.242 5.438 13.609 1 94.88 40 SER B CA 1
ATOM 1413 C C . SER B 1 40 ? 0.624 4.285 12.68 1 94.88 40 SER B C 1
ATOM 1415 O O . SER B 1 40 ? -0.112 3.305 12.57 1 94.88 40 SER B O 1
ATOM 1417 N N . SER B 1 41 ? 1.777 4.418 12.078 1 96 41 SER B N 1
ATOM 1418 C CA . SER B 1 41 ? 2.264 3.35 11.211 1 96 41 SER B CA 1
ATOM 1419 C C . SER B 1 41 ? 2.43 2.043 11.977 1 96 41 SER B C 1
ATOM 1421 O O . SER B 1 41 ? 2.037 0.979 11.492 1 96 41 SER B O 1
ATOM 1423 N N . THR B 1 42 ? 2.998 2.129 13.156 1 96.69 42 THR B N 1
ATOM 1424 C CA . THR B 1 42 ? 3.211 0.941 13.977 1 96.69 42 THR B CA 1
ATOM 1425 C C . THR B 1 42 ? 1.882 0.265 14.305 1 96.69 42 THR B C 1
ATOM 1427 O O . THR B 1 42 ? 1.755 -0.956 14.188 1 96.69 42 THR B O 1
ATOM 1430 N N . ILE B 1 43 ? 0.936 1.022 14.688 1 96.44 43 ILE B N 1
ATOM 1431 C CA . ILE B 1 43 ? -0.386 0.509 15.023 1 96.44 43 ILE B CA 1
ATOM 1432 C C . ILE B 1 43 ? -1.014 -0.156 13.805 1 96.44 43 ILE B C 1
ATOM 1434 O O . ILE B 1 43 ? -1.557 -1.26 13.898 1 96.44 43 ILE B O 1
ATOM 1438 N N . VAL B 1 44 ? -0.908 0.465 12.703 1 96.56 44 VAL B N 1
ATOM 1439 C CA . VAL B 1 44 ? -1.457 -0.034 11.445 1 96.56 44 VAL B CA 1
ATOM 1440 C C . VAL B 1 44 ? -0.832 -1.386 11.109 1 96.56 44 VAL B C 1
ATOM 1442 O O . VAL B 1 44 ? -1.541 -2.342 10.789 1 96.56 44 VAL B O 1
ATOM 1445 N N . PHE B 1 45 ? 0.418 -1.495 11.242 1 97.94 45 PHE B N 1
ATOM 1446 C CA . PHE B 1 45 ? 1.102 -2.738 10.906 1 97.94 45 PHE B CA 1
ATOM 1447 C C . PHE B 1 45 ? 0.803 -3.818 11.945 1 97.94 45 PHE B C 1
ATOM 1449 O O . PHE B 1 45 ? 0.729 -5 11.609 1 97.94 45 PHE B O 1
ATOM 1456 N N . CYS B 1 46 ? 0.621 -3.453 13.156 1 97.75 46 CYS B N 1
ATOM 1457 C CA . CYS B 1 46 ? 0.238 -4.43 14.172 1 97.75 46 CYS B CA 1
ATOM 1458 C C . CYS B 1 46 ? -1.155 -4.984 13.898 1 97.75 46 CYS B C 1
ATOM 1460 O O . CYS B 1 46 ? -1.367 -6.195 13.945 1 97.75 46 CYS B O 1
ATOM 1462 N N . ILE B 1 47 ? -2.027 -4.086 13.625 1 97.5 47 ILE B N 1
ATOM 1463 C CA . ILE B 1 47 ? -3.383 -4.516 13.305 1 97.5 47 ILE B CA 1
ATOM 1464 C C . ILE B 1 47 ? -3.371 -5.359 12.031 1 97.5 47 ILE B C 1
ATOM 1466 O O . ILE B 1 47 ? -4.059 -6.383 11.953 1 97.5 47 ILE B O 1
ATOM 1470 N N . GLY B 1 48 ? -2.584 -4.93 11.047 1 97.56 48 GLY B N 1
ATOM 1471 C CA . GLY B 1 48 ? -2.428 -5.715 9.836 1 97.56 48 GLY B CA 1
ATOM 1472 C C . GLY B 1 48 ? -1.871 -7.102 10.094 1 97.56 48 GLY B C 1
ATOM 1473 O O . GLY B 1 48 ? -2.305 -8.078 9.469 1 97.56 48 GLY B O 1
ATOM 1474 N N . ALA B 1 49 ? -0.969 -7.207 11.008 1 97.62 49 ALA B N 1
ATOM 1475 C CA . ALA B 1 49 ? -0.371 -8.5 11.344 1 97.62 49 ALA B CA 1
ATOM 1476 C C . ALA B 1 49 ? -1.399 -9.43 11.977 1 97.62 49 ALA B C 1
ATOM 1478 O O . ALA B 1 49 ? -1.467 -10.609 11.633 1 97.62 49 ALA B O 1
ATOM 1479 N N . ILE B 1 50 ? -2.146 -8.891 12.875 1 97.81 50 ILE B N 1
ATOM 1480 C CA . ILE B 1 50 ? -3.18 -9.68 13.531 1 97.81 50 ILE B CA 1
ATOM 1481 C C . ILE B 1 50 ? -4.203 -10.156 12.5 1 97.81 50 ILE B C 1
ATOM 1483 O O . ILE B 1 50 ? -4.559 -11.336 12.461 1 97.81 50 ILE B O 1
ATOM 1487 N N . THR B 1 51 ? -4.664 -9.258 11.672 1 97.19 51 THR B N 1
ATOM 1488 C CA . THR B 1 51 ? -5.648 -9.57 10.641 1 97.19 51 THR B CA 1
ATOM 1489 C C . THR B 1 51 ? -5.113 -10.633 9.68 1 97.19 51 THR B C 1
ATOM 1491 O O . THR B 1 51 ? -5.805 -11.602 9.367 1 97.19 51 THR B O 1
ATOM 1494 N N . SER B 1 52 ? -3.912 -10.445 9.211 1 96.81 52 SER B N 1
ATOM 1495 C CA . SER B 1 52 ? -3.309 -11.391 8.281 1 96.81 52 SER B CA 1
ATOM 1496 C C . SER B 1 52 ? -3.074 -12.742 8.938 1 96.81 52 SER B C 1
ATOM 1498 O O . SER B 1 52 ? -3.191 -13.789 8.289 1 96.81 52 SER B O 1
ATOM 1500 N N . CYS B 1 53 ? -2.701 -12.727 10.195 1 96.44 53 CYS B N 1
ATOM 1501 C CA . CYS B 1 53 ? -2.496 -13.977 10.922 1 96.44 53 CYS B CA 1
ATOM 1502 C C . CYS B 1 53 ? -3.795 -14.766 11.031 1 96.44 53 CYS B C 1
ATOM 1504 O O . CYS B 1 53 ? -3.795 -15.992 10.891 1 96.44 53 CYS B O 1
ATOM 1506 N N . ILE B 1 54 ? -4.855 -14.055 11.336 1 96.25 54 ILE B N 1
ATOM 1507 C CA . ILE B 1 54 ? -6.16 -14.695 11.383 1 96.25 54 ILE B CA 1
ATOM 1508 C C . ILE B 1 54 ? -6.477 -15.312 10.016 1 96.25 54 ILE B C 1
ATOM 1510 O O . ILE B 1 54 ? -6.914 -16.469 9.938 1 96.25 54 ILE B O 1
ATOM 1514 N N . TYR B 1 55 ? -6.254 -14.625 8.938 1 95 55 TYR B N 1
ATOM 1515 C CA . TYR B 1 55 ? -6.469 -15.141 7.586 1 95 55 TYR B CA 1
ATOM 1516 C C . TYR B 1 55 ? -5.594 -16.359 7.32 1 95 55 TYR B C 1
ATOM 1518 O O . TYR B 1 55 ? -6.043 -17.328 6.715 1 95 55 TYR B O 1
ATOM 1526 N N . PHE B 1 56 ? -4.316 -16.328 7.738 1 94.69 56 PHE B N 1
ATOM 1527 C CA . PHE B 1 56 ? -3.383 -17.422 7.559 1 94.69 56 PHE B CA 1
ATOM 1528 C C . PHE B 1 56 ? -3.896 -18.688 8.242 1 94.69 56 PHE B C 1
ATOM 1530 O O . PHE B 1 56 ? -3.883 -19.766 7.648 1 94.69 56 PHE B O 1
ATOM 1537 N N . LEU B 1 57 ? -4.363 -18.484 9.469 1 93.62 57 LEU B N 1
ATOM 1538 C CA . LEU B 1 57 ? -4.863 -19.625 10.234 1 93.62 57 LEU B CA 1
ATOM 1539 C C . LEU B 1 57 ? -6.098 -20.219 9.57 1 93.62 57 LEU B C 1
ATOM 1541 O O . LEU B 1 57 ? -6.289 -21.438 9.586 1 93.62 57 LEU B O 1
ATOM 1545 N N . ILE B 1 58 ? -6.914 -19.391 8.961 1 91.06 58 ILE B N 1
ATOM 1546 C CA . ILE B 1 58 ? -8.086 -19.859 8.234 1 91.06 58 ILE B CA 1
ATOM 1547 C C . ILE B 1 58 ? -7.652 -20.562 6.953 1 91.06 58 ILE B C 1
ATOM 1549 O O . ILE B 1 58 ? -8.18 -21.625 6.609 1 91.06 58 ILE B O 1
ATOM 1553 N N . GLU B 1 59 ? -6.656 -20.016 6.273 1 87.31 59 GLU B N 1
ATOM 1554 C CA . GLU B 1 59 ? -6.148 -20.531 5.008 1 87.31 59 GLU B CA 1
ATOM 1555 C C . GLU B 1 59 ? -5.594 -21.938 5.176 1 87.31 59 GLU B C 1
ATOM 1557 O O . GLU B 1 59 ? -5.832 -22.812 4.336 1 87.31 59 GLU B O 1
ATOM 1562 N N . VAL B 1 60 ? -4.867 -22.25 6.246 1 87.94 60 VAL B N 1
ATOM 1563 C CA . VAL B 1 60 ? -4.215 -23.547 6.422 1 87.94 60 VAL B CA 1
ATOM 1564 C C . VAL B 1 60 ? -5.055 -24.422 7.34 1 87.94 60 VAL B C 1
ATOM 1566 O O . VAL B 1 60 ? -4.621 -25.516 7.738 1 87.94 60 VAL B O 1
ATOM 1569 N N . LYS B 1 61 ? -6.242 -24 7.648 1 88.62 61 LYS B N 1
ATOM 1570 C CA . LYS B 1 61 ? -7.141 -24.734 8.531 1 88.62 61 LYS B CA 1
ATOM 1571 C C . LYS B 1 61 ? -6.441 -25.109 9.836 1 88.62 61 LYS B C 1
ATOM 1573 O O . LYS B 1 61 ? -6.551 -26.25 10.297 1 88.62 61 LYS B O 1
ATOM 1578 N N . GLY B 1 62 ? -5.598 -24.234 10.234 1 82.56 62 GLY B N 1
ATOM 1579 C CA . GLY B 1 62 ? -4.887 -24.422 11.492 1 82.56 62 GLY B CA 1
ATOM 1580 C C . GLY B 1 62 ? -3.719 -25.375 11.383 1 82.56 62 GLY B C 1
ATOM 1581 O O . GLY B 1 62 ? -3.066 -25.688 12.383 1 82.56 62 GLY B O 1
ATOM 1582 N N . ARG B 1 63 ? -3.49 -26.031 10.195 1 86.5 63 ARG B N 1
ATOM 1583 C CA . ARG B 1 63 ? -2.426 -27.016 10.016 1 86.5 63 ARG B CA 1
ATOM 1584 C C . ARG B 1 63 ? -1.477 -26.594 8.898 1 86.5 63 ARG B C 1
ATOM 1586 O O . ARG B 1 63 ? -1.671 -26.969 7.738 1 86.5 63 ARG B O 1
ATOM 1593 N N . PRO B 1 64 ? -0.404 -25.875 9.359 1 82.69 64 PRO B N 1
ATOM 1594 C CA . PRO B 1 64 ? 0.588 -25.531 8.344 1 82.69 64 PRO B CA 1
ATOM 1595 C C . PRO B 1 64 ? 1.356 -26.734 7.824 1 82.69 64 PRO B C 1
ATOM 1597 O O . PRO B 1 64 ? 1.489 -27.734 8.531 1 82.69 64 PRO B O 1
ATOM 1600 N N . SER B 1 65 ? 1.725 -26.609 6.613 1 86.06 65 SER B N 1
ATOM 1601 C CA . SER B 1 65 ? 2.48 -27.703 6.012 1 86.06 65 SER B CA 1
ATOM 1602 C C . SER B 1 65 ? 3.775 -27.969 6.773 1 86.06 65 SER B C 1
ATOM 1604 O O . SER B 1 65 ? 4.461 -27.031 7.18 1 86.06 65 SER B O 1
ATOM 1606 N N . PRO B 1 66 ? 4.043 -29.203 6.98 1 86.88 66 PRO B N 1
ATOM 1607 C CA . PRO B 1 66 ? 5.277 -29.547 7.684 1 86.88 66 PRO B CA 1
ATOM 1608 C C . PRO B 1 66 ? 6.531 -29.094 6.938 1 86.88 66 PRO B C 1
ATOM 1610 O O . PRO B 1 66 ? 7.582 -28.906 7.551 1 86.88 66 PRO B O 1
ATOM 1613 N N . ASP B 1 67 ? 6.418 -28.875 5.699 1 90.19 67 ASP B N 1
ATOM 1614 C CA . ASP B 1 67 ? 7.574 -28.484 4.895 1 90.19 67 ASP B CA 1
ATOM 1615 C C . ASP B 1 67 ? 7.711 -26.969 4.828 1 90.19 67 ASP B C 1
ATOM 1617 O O . ASP B 1 67 ? 8.609 -26.453 4.168 1 90.19 67 ASP B O 1
ATOM 1621 N N . LEU B 1 68 ? 6.922 -26.312 5.527 1 89.19 68 LEU B N 1
ATOM 1622 C CA . LEU B 1 68 ? 6.859 -24.859 5.465 1 89.19 68 LEU B CA 1
ATOM 1623 C C . LEU B 1 68 ? 8.203 -24.25 5.82 1 89.19 68 LEU B C 1
ATOM 1625 O O . LEU B 1 68 ? 8.703 -23.375 5.105 1 89.19 68 LEU B O 1
ATOM 1629 N N . PRO B 1 69 ? 8.883 -24.719 6.898 1 88.56 69 PRO B N 1
ATOM 1630 C CA . PRO B 1 69 ? 10.188 -24.125 7.215 1 88.56 69 PRO B CA 1
ATOM 1631 C C . PRO B 1 69 ? 11.211 -24.328 6.105 1 88.56 69 PRO B C 1
ATOM 1633 O O . PRO B 1 69 ? 12 -23.422 5.812 1 88.56 69 PRO B O 1
ATOM 1636 N N . GLN B 1 70 ? 11.172 -25.438 5.453 1 90.12 70 GLN B N 1
ATOM 1637 C CA . GLN B 1 70 ? 12.102 -25.734 4.371 1 90.12 70 GLN B CA 1
ATOM 1638 C C . GLN B 1 70 ? 11.812 -24.875 3.143 1 90.12 70 GLN B C 1
ATOM 1640 O O . GLN B 1 70 ? 12.734 -24.359 2.51 1 90.12 70 GLN B O 1
ATOM 1645 N N . THR B 1 71 ? 10.578 -24.734 2.889 1 90 71 THR B N 1
ATOM 1646 C CA . THR B 1 71 ? 10.188 -23.938 1.723 1 90 71 THR B CA 1
ATOM 1647 C C . THR B 1 71 ? 10.492 -22.469 1.944 1 90 71 THR B C 1
ATOM 1649 O O . THR B 1 71 ? 10.969 -21.781 1.037 1 90 71 THR B O 1
ATOM 1652 N N . MET B 1 72 ? 10.273 -22.047 3.133 1 90.94 72 MET B N 1
ATOM 1653 C CA . MET B 1 72 ? 10.523 -20.641 3.48 1 90.94 72 MET B CA 1
ATOM 1654 C C . MET B 1 72 ? 12.008 -20.312 3.375 1 90.94 72 MET B C 1
ATOM 1656 O O . MET B 1 72 ? 12.383 -19.203 2.979 1 90.94 72 MET B O 1
ATOM 1660 N N . ALA B 1 73 ? 12.781 -21.266 3.682 1 91.75 73 ALA B N 1
ATOM 1661 C CA . ALA B 1 73 ? 14.227 -21.078 3.664 1 91.75 73 ALA B CA 1
ATOM 1662 C C . ALA B 1 73 ? 14.742 -20.906 2.236 1 91.75 73 ALA B C 1
ATOM 1664 O O . ALA B 1 73 ? 15.836 -20.391 2.021 1 91.75 73 ALA B O 1
ATOM 1665 N N . LEU B 1 74 ? 13.969 -21.344 1.259 1 92.81 74 LEU B N 1
ATOM 1666 C CA . LEU B 1 74 ? 14.375 -21.281 -0.141 1 92.81 74 LEU B CA 1
ATOM 1667 C C . LEU B 1 74 ? 14.055 -19.906 -0.74 1 92.81 74 LEU B C 1
ATOM 1669 O O . LEU B 1 74 ? 14.531 -19.578 -1.828 1 92.81 74 LEU B O 1
ATOM 1673 N N . ALA B 1 75 ? 13.344 -19.125 0.006 1 92.94 75 ALA B N 1
ATOM 1674 C CA . ALA B 1 75 ? 12.984 -17.797 -0.507 1 92.94 75 ALA B CA 1
ATOM 1675 C C . ALA B 1 75 ? 14.203 -16.891 -0.586 1 92.94 75 ALA B C 1
ATOM 1677 O O . ALA B 1 75 ? 15.039 -16.891 0.317 1 92.94 75 ALA B O 1
ATOM 1678 N N . PRO B 1 76 ? 14.367 -16.156 -1.675 1 93.75 76 PRO B N 1
ATOM 1679 C CA . PRO B 1 76 ? 15.492 -15.219 -1.756 1 93.75 76 PRO B CA 1
ATOM 1680 C C . PRO B 1 76 ? 15.445 -14.148 -0.665 1 93.75 76 PRO B C 1
ATOM 1682 O O . PRO B 1 76 ? 14.359 -13.773 -0.212 1 93.75 76 PRO B O 1
ATOM 1685 N N . TRP B 1 77 ? 16.609 -13.641 -0.287 1 92.31 77 TRP B N 1
ATOM 1686 C CA . TRP B 1 77 ? 16.719 -12.727 0.842 1 92.31 77 TRP B CA 1
ATOM 1687 C C . TRP B 1 77 ? 15.891 -11.469 0.604 1 92.31 77 TRP B C 1
ATOM 1689 O O . TRP B 1 77 ? 15.344 -10.891 1.546 1 92.31 77 TRP B O 1
ATOM 1699 N N . TRP B 1 78 ? 15.75 -11.031 -0.55 1 92.75 78 TRP B N 1
ATOM 1700 C CA . TRP B 1 78 ? 15.047 -9.789 -0.852 1 92.75 78 TRP B CA 1
ATOM 1701 C C . TRP B 1 78 ? 13.539 -9.961 -0.731 1 92.75 78 TRP B C 1
ATOM 1703 O O . TRP B 1 78 ? 12.797 -8.984 -0.649 1 92.75 78 TRP B O 1
ATOM 1713 N N . ALA B 1 79 ? 13.07 -11.164 -0.748 1 94 79 ALA B N 1
ATOM 1714 C CA . ALA B 1 79 ? 11.641 -11.438 -0.657 1 94 79 ALA B CA 1
ATOM 1715 C C . ALA B 1 79 ? 11.102 -11.086 0.725 1 94 79 ALA B C 1
ATOM 1717 O O . ALA B 1 79 ? 9.883 -10.961 0.911 1 94 79 ALA B O 1
ATOM 1718 N N . TRP B 1 80 ? 12.031 -10.836 1.649 1 94.25 80 TRP B N 1
ATOM 1719 C CA . TRP B 1 80 ? 11.617 -10.57 3.025 1 94.25 80 TRP B CA 1
ATOM 1720 C C . TRP B 1 80 ? 11.547 -9.07 3.291 1 94.25 80 TRP B C 1
ATOM 1722 O O . TRP B 1 80 ? 11.195 -8.648 4.395 1 94.25 80 TRP B O 1
ATOM 1732 N N . THR B 1 81 ? 11.719 -8.25 2.301 1 95 81 THR B N 1
ATOM 1733 C CA . THR B 1 81 ? 11.852 -6.812 2.518 1 95 81 THR B CA 1
ATOM 1734 C C . THR B 1 81 ? 10.523 -6.105 2.277 1 95 81 THR B C 1
ATOM 1736 O O . THR B 1 81 ? 10.453 -4.875 2.318 1 95 81 THR B O 1
ATOM 1739 N N . GLY B 1 82 ? 9.445 -6.82 2.014 1 94.69 82 GLY B N 1
ATOM 1740 C CA . GLY B 1 82 ? 8.148 -6.227 1.731 1 94.69 82 GLY B CA 1
ATOM 1741 C C . GLY B 1 82 ? 7.637 -5.352 2.859 1 94.69 82 GLY B C 1
ATOM 1742 O O . GLY B 1 82 ? 7.047 -4.297 2.615 1 94.69 82 GLY B O 1
ATOM 1743 N N . GLY B 1 83 ? 7.895 -5.805 4.059 1 95.44 83 GLY B N 1
ATOM 1744 C CA . GLY B 1 83 ? 7.457 -5.055 5.223 1 95.44 83 GLY B CA 1
ATOM 1745 C C . GLY B 1 83 ? 8.141 -3.707 5.355 1 95.44 83 GLY B C 1
ATOM 1746 O O . GLY B 1 83 ? 7.512 -2.719 5.738 1 95.44 83 GLY B O 1
ATOM 1747 N N . VAL B 1 84 ? 9.414 -3.65 5.043 1 96.69 84 VAL B N 1
ATOM 1748 C CA . VAL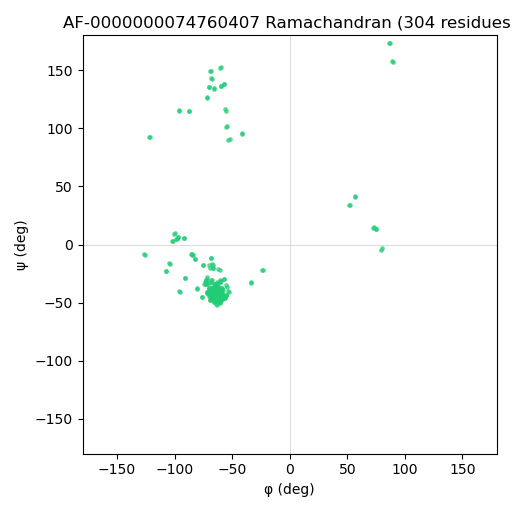 B 1 84 ? 10.172 -2.404 5.09 1 96.69 84 VAL B CA 1
ATOM 1749 C C . VAL B 1 84 ? 9.648 -1.435 4.035 1 96.69 84 VAL B C 1
ATOM 1751 O O . VAL B 1 84 ? 9.438 -0.253 4.32 1 96.69 84 VAL B O 1
ATOM 1754 N N . LEU B 1 85 ? 9.414 -1.938 2.871 1 95.38 85 LEU B N 1
ATOM 1755 C CA . LEU B 1 85 ? 8.859 -1.136 1.785 1 95.38 85 LEU B CA 1
ATOM 1756 C C . LEU B 1 85 ? 7.473 -0.619 2.145 1 95.38 85 LEU B C 1
ATOM 1758 O O . LEU B 1 85 ? 7.148 0.542 1.884 1 95.38 85 LEU B O 1
ATOM 1762 N N . GLY B 1 86 ? 6.707 -1.482 2.791 1 94.06 86 GLY B N 1
ATOM 1763 C CA . GLY B 1 86 ? 5.379 -1.085 3.234 1 94.06 86 GLY B CA 1
ATOM 1764 C C . GLY B 1 86 ? 5.406 0.006 4.289 1 94.06 86 GLY B C 1
ATOM 1765 O O . GLY B 1 86 ? 4.602 0.941 4.238 1 94.06 86 GLY B O 1
ATOM 1766 N N . ALA B 1 87 ? 6.281 -0.14 5.164 1 95.56 87 ALA B N 1
ATOM 1767 C CA . ALA B 1 87 ? 6.414 0.865 6.215 1 95.56 87 ALA B CA 1
ATOM 1768 C C . ALA B 1 87 ? 6.797 2.223 5.629 1 95.56 87 ALA B C 1
ATOM 1770 O O . ALA B 1 87 ? 6.254 3.254 6.035 1 95.56 87 ALA B O 1
ATOM 1771 N N . ALA B 1 88 ? 7.727 2.197 4.727 1 94.31 88 ALA B N 1
ATOM 1772 C CA . ALA B 1 88 ? 8.117 3.434 4.055 1 94.31 88 ALA B CA 1
ATOM 1773 C C . ALA B 1 88 ? 6.918 4.082 3.365 1 94.31 88 ALA B C 1
ATOM 1775 O O . ALA B 1 88 ? 6.691 5.289 3.502 1 94.31 88 ALA B O 1
ATOM 1776 N N . PHE B 1 89 ? 6.129 3.334 2.701 1 92.5 89 PHE B N 1
ATOM 1777 C CA . PHE B 1 89 ? 4.957 3.83 1.988 1 92.5 89 PHE B CA 1
ATOM 1778 C C . PHE B 1 89 ? 3.953 4.438 2.959 1 92.5 89 PHE B C 1
ATOM 1780 O O . PHE B 1 89 ? 3.449 5.539 2.729 1 92.5 89 PHE B O 1
ATOM 1787 N N . VAL B 1 90 ? 3.65 3.736 4.031 1 93.75 90 VAL B N 1
ATOM 1788 C CA . VAL B 1 90 ? 2.664 4.203 5 1 93.75 90 VAL B CA 1
ATOM 1789 C C . VAL B 1 90 ? 3.129 5.52 5.617 1 93.75 90 VAL B C 1
ATOM 1791 O O . VAL B 1 90 ? 2.359 6.48 5.695 1 93.75 90 VAL B O 1
ATOM 1794 N N . ILE B 1 91 ? 4.406 5.582 5.984 1 93.69 91 ILE B N 1
ATOM 1795 C CA . ILE B 1 91 ? 4.945 6.781 6.609 1 93.69 91 ILE B CA 1
ATOM 1796 C C . ILE B 1 91 ? 4.914 7.941 5.613 1 93.69 91 ILE B C 1
ATOM 1798 O O . ILE B 1 91 ? 4.523 9.055 5.961 1 93.69 91 ILE B O 1
ATOM 1802 N N . ILE B 1 92 ? 5.281 7.684 4.383 1 92.06 92 ILE B N 1
ATOM 1803 C CA . ILE B 1 92 ? 5.297 8.703 3.342 1 92.06 92 ILE B CA 1
ATOM 1804 C C . ILE B 1 92 ? 3.881 9.234 3.117 1 92.06 92 ILE B C 1
ATOM 1806 O O . ILE B 1 92 ? 3.676 10.445 2.994 1 92.06 92 ILE B O 1
ATOM 1810 N N . THR B 1 93 ? 2.912 8.383 3.113 1 89.44 93 THR B N 1
ATOM 1811 C CA . THR B 1 93 ? 1.532 8.797 2.877 1 89.44 93 THR B CA 1
ATOM 1812 C C . THR B 1 93 ? 1.012 9.633 4.039 1 89.44 93 THR B C 1
ATOM 1814 O O . THR B 1 93 ? 0.318 10.633 3.832 1 89.44 93 THR B O 1
ATOM 1817 N N . ILE B 1 94 ? 1.342 9.258 5.246 1 90.19 94 ILE B N 1
ATOM 1818 C CA . ILE B 1 94 ? 0.896 9.992 6.426 1 90.19 94 ILE B CA 1
ATOM 1819 C C . ILE B 1 94 ? 1.481 11.398 6.41 1 90.19 94 ILE B C 1
ATOM 1821 O O . ILE B 1 94 ? 0.821 12.359 6.82 1 90.19 94 ILE B O 1
ATOM 1825 N N . LEU B 1 95 ? 2.688 11.531 5.867 1 88.19 95 LEU B N 1
ATOM 1826 C CA . LEU B 1 95 ? 3.379 12.812 5.836 1 88.19 95 LEU B CA 1
ATOM 1827 C C . LEU B 1 95 ? 2.859 13.688 4.695 1 88.19 95 LEU B C 1
ATOM 1829 O O . LEU B 1 95 ? 2.688 14.891 4.863 1 88.19 95 LEU B O 1
ATOM 1833 N N . ALA B 1 96 ? 2.578 13.094 3.615 1 86.25 96 ALA B N 1
ATOM 1834 C CA . ALA B 1 96 ? 2.352 13.852 2.387 1 86.25 96 ALA B CA 1
ATOM 1835 C C . ALA B 1 96 ? 0.876 14.211 2.23 1 86.25 96 ALA B C 1
ATOM 1837 O O . ALA B 1 96 ? 0.543 15.273 1.687 1 86.25 96 ALA B O 1
ATOM 1838 N N . LEU B 1 97 ? -0.005 13.445 2.738 1 84.75 97 LEU B N 1
ATOM 1839 C CA . LEU B 1 97 ? -1.431 13.594 2.467 1 84.75 97 LEU B CA 1
ATOM 1840 C C . LEU B 1 97 ? -1.961 14.898 3.051 1 84.75 97 LEU B C 1
ATOM 1842 O O . LEU B 1 97 ? -2.65 15.656 2.363 1 84.75 97 LEU B O 1
ATOM 1846 N N . PRO B 1 98 ? -1.62 15.211 4.289 1 81.88 98 PRO B N 1
ATOM 1847 C CA . PRO B 1 98 ? -2.131 16.453 4.855 1 81.88 98 PRO B CA 1
ATOM 1848 C C . PRO B 1 98 ? -1.549 17.703 4.176 1 81.88 98 PRO B C 1
ATOM 1850 O O . PRO B 1 98 ? -2.127 18.781 4.262 1 81.88 98 PRO B O 1
ATOM 1853 N N . LYS B 1 99 ? -0.444 17.5 3.457 1 80.62 99 LYS B N 1
ATOM 1854 C CA . LYS B 1 99 ? 0.235 18.641 2.846 1 80.62 99 LYS B CA 1
ATOM 1855 C C . LYS B 1 99 ? -0.193 18.828 1.391 1 80.62 99 LYS B C 1
ATOM 1857 O O . LYS B 1 99 ? -0.405 19.953 0.934 1 80.62 99 LYS B O 1
ATOM 1862 N N . LEU B 1 100 ? -0.342 17.719 0.688 1 76.69 100 LEU B N 1
ATOM 1863 C CA . LEU B 1 100 ? -0.57 17.797 -0.751 1 76.69 100 LEU B CA 1
ATOM 1864 C C . LEU B 1 100 ? -2.027 17.5 -1.086 1 76.69 100 LEU B C 1
ATOM 1866 O O . LEU B 1 100 ? -2.492 17.812 -2.186 1 76.69 100 LEU B O 1
ATOM 1870 N N . GLY B 1 101 ? -2.721 16.906 -0.105 1 77.38 101 GLY B N 1
ATOM 1871 C CA . GLY B 1 101 ? -4.047 16.391 -0.404 1 77.38 101 GLY B CA 1
ATOM 1872 C C . GLY B 1 101 ? -4.035 14.961 -0.893 1 77.38 101 GLY B C 1
ATOM 1873 O O . GLY B 1 101 ? -3.006 14.461 -1.35 1 77.38 101 GLY B O 1
ATOM 1874 N N . ALA B 1 102 ? -5.188 14.273 -0.74 1 82.06 102 ALA B N 1
ATOM 1875 C CA . ALA B 1 102 ? -5.289 12.859 -1.091 1 82.06 102 ALA B CA 1
ATOM 1876 C C . ALA B 1 102 ? -5.117 12.656 -2.594 1 82.06 102 ALA B C 1
ATOM 1878 O O . ALA B 1 102 ? -4.371 11.773 -3.023 1 82.06 102 ALA B O 1
ATOM 1879 N N . GLY B 1 103 ? -5.715 13.445 -3.342 1 77.88 103 GLY B N 1
ATOM 1880 C CA . GLY B 1 103 ? -5.652 13.312 -4.789 1 77.88 103 GLY B CA 1
ATOM 1881 C C . GLY B 1 103 ? -4.258 13.5 -5.348 1 77.88 103 GLY B C 1
ATOM 1882 O O . GLY B 1 103 ? -3.781 12.68 -6.137 1 77.88 103 GLY B O 1
ATOM 1883 N N . THR B 1 104 ? -3.637 14.5 -4.898 1 76.25 104 THR B N 1
ATOM 1884 C CA . THR B 1 104 ? -2.307 14.828 -5.402 1 76.25 104 THR B CA 1
ATOM 1885 C C . THR B 1 104 ? -1.288 13.781 -4.953 1 76.25 104 THR B C 1
ATOM 1887 O O . THR B 1 104 ? -0.483 13.305 -5.754 1 76.25 104 THR B O 1
ATOM 1890 N N . THR B 1 105 ? -1.333 13.484 -3.715 1 82.25 105 THR B N 1
ATOM 1891 C CA . THR B 1 105 ? -0.433 12.469 -3.18 1 82.25 105 THR B CA 1
ATOM 1892 C C . THR B 1 105 ? -0.608 11.141 -3.922 1 82.25 105 THR B C 1
ATOM 1894 O O . THR B 1 105 ? 0.369 10.547 -4.379 1 82.25 105 THR B O 1
ATOM 1897 N N . THR B 1 106 ? -1.848 10.781 -4.09 1 84.25 106 THR B N 1
ATOM 1898 C CA . THR B 1 106 ? -2.152 9.523 -4.758 1 84.25 106 THR B CA 1
ATOM 1899 C C . THR B 1 106 ? -1.727 9.562 -6.219 1 84.25 106 THR B C 1
ATOM 1901 O O . THR B 1 106 ? -1.171 8.594 -6.742 1 84.25 106 THR B O 1
ATOM 1904 N N . ALA B 1 107 ? -1.891 10.609 -6.789 1 77.62 107 ALA B N 1
ATOM 1905 C CA . ALA B 1 107 ? -1.544 10.75 -8.203 1 77.62 107 ALA B CA 1
ATOM 1906 C C . ALA B 1 107 ? -0.046 10.555 -8.422 1 77.62 107 ALA B C 1
ATOM 1908 O O . ALA B 1 107 ? 0.367 9.82 -9.312 1 77.62 107 ALA B O 1
ATOM 1909 N N . ILE B 1 108 ? 0.719 11.156 -7.621 1 77.5 108 ILE B N 1
ATOM 1910 C CA . ILE B 1 108 ? 2.166 11.062 -7.77 1 77.5 108 ILE B CA 1
ATOM 1911 C C . ILE B 1 108 ? 2.621 9.633 -7.488 1 77.5 108 ILE B C 1
ATOM 1913 O O . ILE B 1 108 ? 3.412 9.062 -8.25 1 77.5 108 ILE B O 1
ATOM 1917 N N . ILE B 1 109 ? 2.109 9.07 -6.547 1 84.81 109 ILE B N 1
ATOM 1918 C CA . ILE B 1 109 ? 2.514 7.734 -6.129 1 84.81 109 ILE B CA 1
ATOM 1919 C C . ILE B 1 109 ? 2.098 6.711 -7.184 1 84.81 109 ILE B C 1
ATOM 1921 O O . ILE B 1 109 ? 2.908 5.887 -7.609 1 84.81 109 ILE B O 1
ATOM 1925 N N . VAL B 1 110 ? 0.904 6.805 -7.641 1 82.5 110 VAL B N 1
ATOM 1926 C CA . VAL B 1 110 ? 0.396 5.766 -8.531 1 82.5 110 VAL B CA 1
ATOM 1927 C C . VAL B 1 110 ? 1.052 5.898 -9.906 1 82.5 110 VAL B C 1
ATOM 1929 O O . VAL B 1 110 ? 1.288 4.895 -10.586 1 82.5 110 VAL B O 1
ATOM 1932 N N . CYS B 1 111 ? 1.393 7.074 -10.266 1 76.12 111 CYS B N 1
ATOM 1933 C CA . CYS B 1 111 ? 2.117 7.258 -11.523 1 76.12 111 CYS B CA 1
ATOM 1934 C C . CYS B 1 111 ? 3.479 6.57 -11.469 1 76.12 111 CYS B C 1
ATOM 1936 O O . CYS B 1 111 ? 3.84 5.832 -12.383 1 76.12 111 CYS B O 1
ATOM 1938 N N . THR B 1 112 ? 4.09 6.906 -10.477 1 80.06 112 THR B N 1
ATOM 1939 C CA . THR B 1 112 ? 5.402 6.297 -10.289 1 80.06 112 THR B CA 1
ATOM 1940 C C . THR B 1 112 ? 5.281 4.781 -10.164 1 80.06 112 THR B C 1
ATOM 1942 O O . THR B 1 112 ? 6.078 4.035 -10.734 1 80.06 112 THR B O 1
ATOM 1945 N N . GLN B 1 113 ? 4.312 4.328 -9.477 1 84.94 113 GLN B N 1
ATOM 1946 C CA . GLN B 1 113 ? 4.066 2.906 -9.266 1 84.94 113 GLN B CA 1
ATOM 1947 C C . GLN B 1 113 ? 3.824 2.186 -10.594 1 84.94 113 GLN B C 1
ATOM 1949 O O . GLN B 1 113 ? 4.379 1.109 -10.828 1 84.94 113 GLN B O 1
ATOM 1954 N N . LEU B 1 114 ? 3.037 2.719 -11.359 1 76.31 114 LEU B N 1
ATOM 1955 C CA . LEU B 1 114 ? 2.701 2.09 -12.633 1 76.31 114 LEU B CA 1
ATOM 1956 C C . LEU B 1 114 ? 3.922 2.02 -13.547 1 76.31 114 LEU B C 1
ATOM 1958 O O . LEU B 1 114 ? 4.184 0.983 -14.164 1 76.31 114 LEU B O 1
ATOM 1962 N N . VAL B 1 115 ? 4.602 3.115 -13.68 1 75 115 VAL B N 1
ATOM 1963 C CA . VAL B 1 115 ? 5.801 3.158 -14.516 1 75 115 VAL B CA 1
ATOM 1964 C C . VAL B 1 115 ? 6.789 2.09 -14.055 1 75 115 VAL B C 1
ATOM 1966 O O . VAL B 1 115 ? 7.305 1.32 -14.867 1 75 115 VAL B O 1
ATOM 1969 N N . PHE B 1 116 ? 6.969 1.986 -12.836 1 82.88 116 PHE B N 1
ATOM 1970 C CA . PHE B 1 116 ? 7.945 1.041 -12.305 1 82.88 116 PHE B CA 1
ATOM 1971 C C . PHE B 1 116 ? 7.441 -0.39 -12.445 1 82.88 116 PHE B C 1
ATOM 1973 O O . PHE B 1 116 ? 8.234 -1.316 -12.641 1 82.88 116 PHE B O 1
ATOM 1980 N N . SER B 1 117 ? 6.188 -0.57 -12.328 1 82.19 117 SER B N 1
ATOM 1981 C CA . SER B 1 117 ? 5.633 -1.906 -12.523 1 82.19 117 SER B CA 1
ATOM 1982 C C . SER B 1 117 ? 5.883 -2.404 -13.945 1 82.19 117 SER B C 1
ATOM 1984 O O . SER B 1 117 ? 6.129 -3.592 -14.156 1 82.19 117 SER B O 1
ATOM 1986 N N . CYS B 1 118 ? 5.781 -1.524 -14.867 1 74.75 118 CYS B N 1
ATOM 1987 C CA . CYS B 1 118 ? 6.078 -1.882 -16.25 1 74.75 118 CYS B CA 1
ATOM 1988 C C . CYS B 1 118 ? 7.551 -2.242 -16.422 1 74.75 118 CYS B C 1
ATOM 1990 O O . CYS B 1 118 ? 7.895 -3.135 -17.203 1 74.75 118 CYS B O 1
ATOM 1992 N N . VAL B 1 119 ? 8.359 -1.485 -15.742 1 77.25 119 VAL B N 1
ATOM 1993 C CA . VAL B 1 119 ? 9.781 -1.79 -15.758 1 77.25 119 VAL B CA 1
ATOM 1994 C C . VAL B 1 119 ? 10.023 -3.182 -15.172 1 77.25 119 VAL B C 1
ATOM 1996 O O . VAL B 1 119 ? 10.82 -3.957 -15.703 1 77.25 119 VAL B O 1
ATOM 1999 N N . ILE B 1 120 ? 9.312 -3.547 -14.195 1 81.81 120 ILE B N 1
ATOM 2000 C CA . ILE B 1 120 ? 9.43 -4.848 -13.547 1 81.81 120 ILE B CA 1
ATOM 2001 C C . ILE B 1 120 ? 9.008 -5.949 -14.508 1 81.81 120 ILE B C 1
ATOM 2003 O O . ILE B 1 120 ? 9.688 -6.965 -14.641 1 81.81 120 ILE B O 1
ATOM 2007 N N . ASP B 1 121 ? 7.918 -5.711 -15.164 1 74.75 121 ASP B N 1
ATOM 2008 C CA . ASP B 1 121 ? 7.426 -6.707 -16.109 1 74.75 121 ASP B CA 1
ATOM 2009 C C . ASP B 1 121 ? 8.398 -6.891 -17.266 1 74.75 121 ASP B C 1
ATOM 2011 O O . ASP B 1 121 ? 8.672 -8.023 -17.688 1 74.75 121 ASP B O 1
ATOM 2015 N N . ASN B 1 122 ? 8.945 -5.789 -17.797 1 72.75 122 ASN B N 1
ATOM 2016 C CA . ASN B 1 122 ? 9.789 -5.809 -18.984 1 72.75 122 ASN B CA 1
ATOM 2017 C C . ASN B 1 122 ? 11.141 -6.465 -18.703 1 72.75 122 ASN B C 1
ATOM 2019 O O . ASN B 1 122 ? 11.695 -7.156 -19.562 1 72.75 122 ASN B O 1
ATOM 2023 N N . PHE B 1 123 ? 11.648 -6.227 -17.547 1 80.5 123 PHE B N 1
ATOM 2024 C CA . PHE B 1 123 ? 12.984 -6.73 -17.234 1 80.5 123 PHE B CA 1
ATOM 2025 C C . PHE B 1 123 ? 12.898 -7.98 -16.359 1 80.5 123 PHE B C 1
ATOM 2027 O O . PHE B 1 123 ? 13.922 -8.516 -15.938 1 80.5 123 PHE B O 1
ATOM 2034 N N . HIS B 1 124 ? 11.688 -8.438 -16.078 1 79.62 124 HIS B N 1
ATOM 2035 C CA . HIS B 1 124 ? 11.453 -9.641 -15.281 1 79.62 124 HIS B CA 1
ATOM 2036 C C . HIS B 1 124 ? 12.109 -9.539 -13.906 1 79.62 124 HIS B C 1
ATOM 2038 O O . HIS B 1 124 ? 12.758 -10.484 -13.453 1 79.62 124 HIS B O 1
ATOM 2044 N N . LEU B 1 125 ? 11.906 -8.328 -13.484 1 82.69 125 LEU B N 1
ATOM 2045 C CA . LEU B 1 125 ? 12.484 -8.117 -12.164 1 82.69 125 LEU B CA 1
ATOM 2046 C C . LEU B 1 125 ? 11.742 -8.93 -11.109 1 82.69 125 LEU B C 1
ATOM 2048 O O . LEU B 1 125 ? 10.547 -9.172 -11.234 1 82.69 125 LEU B O 1
ATOM 2052 N N . PHE B 1 126 ? 12.352 -9.492 -10.133 1 83.62 126 PHE B N 1
ATOM 2053 C CA . PHE B 1 126 ? 11.82 -10.188 -8.969 1 83.62 126 PHE B CA 1
ATOM 2054 C C . PHE B 1 126 ? 11.258 -11.547 -9.367 1 83.62 126 PHE B C 1
ATOM 2056 O O . PHE B 1 126 ? 10.445 -12.133 -8.633 1 83.62 126 PHE B O 1
ATOM 2063 N N . GLY B 1 127 ? 11.562 -12.039 -10.531 1 75.25 127 GLY B N 1
ATOM 2064 C CA . GLY B 1 127 ? 11.172 -13.375 -10.969 1 75.25 127 GLY B CA 1
ATOM 2065 C C . GLY B 1 127 ? 9.703 -13.477 -11.336 1 75.25 127 GLY B C 1
ATOM 2066 O O . GLY B 1 127 ? 9.117 -14.555 -11.266 1 75.25 127 GLY B O 1
ATOM 2067 N N . ILE B 1 128 ? 9.008 -12.391 -11.492 1 66.5 128 ILE B N 1
ATOM 2068 C CA . ILE B 1 128 ? 7.609 -12.391 -11.914 1 66.5 128 ILE B CA 1
ATOM 2069 C C . ILE B 1 128 ? 7.516 -12.781 -13.391 1 66.5 128 ILE B C 1
ATOM 2071 O O . ILE B 1 128 ? 8.344 -12.367 -14.203 1 66.5 128 ILE B O 1
ATOM 2075 N N . PRO B 1 129 ? 6.676 -13.797 -13.633 1 59.41 129 PRO B N 1
ATOM 2076 C CA . PRO B 1 129 ? 6.641 -14.281 -15.016 1 59.41 129 PRO B CA 1
ATOM 2077 C C . PRO B 1 129 ? 6.289 -13.18 -16.016 1 59.41 129 PRO B C 1
ATOM 2079 O O . PRO B 1 129 ? 5.574 -12.234 -15.68 1 59.41 129 PRO B O 1
ATOM 2082 N N . PHE B 1 130 ? 7.039 -13.203 -17.188 1 55.91 130 PHE B N 1
ATOM 2083 C CA . PHE B 1 130 ? 6.992 -12.32 -18.344 1 55.91 130 PHE B CA 1
ATOM 2084 C C . PHE B 1 130 ? 5.582 -12.25 -18.922 1 55.91 130 PHE B C 1
ATOM 2086 O O . PHE B 1 130 ? 4.922 -13.281 -19.078 1 55.91 130 PHE B O 1
ATOM 2093 N N . ARG B 1 131 ? 4.828 -11.156 -18.625 1 57.12 131 ARG B N 1
ATOM 2094 C CA . ARG B 1 131 ? 3.67 -11.117 -19.516 1 57.12 131 ARG B CA 1
ATOM 2095 C C . ARG B 1 131 ? 3.926 -10.211 -20.703 1 57.12 131 ARG B C 1
ATOM 2097 O O . ARG B 1 131 ? 4.512 -9.133 -20.562 1 57.12 131 ARG B O 1
ATOM 2104 N N . GLN B 1 132 ? 3.971 -10.711 -21.891 1 52.22 132 GLN B N 1
ATOM 2105 C CA . GLN B 1 132 ? 4.215 -10.055 -23.156 1 52.22 132 GLN B CA 1
ATOM 2106 C C . GLN B 1 132 ? 3.488 -8.711 -23.234 1 52.22 132 GLN B C 1
ATOM 2108 O O . GLN B 1 132 ? 2.291 -8.633 -22.953 1 52.22 132 GLN B O 1
ATOM 2113 N N . TYR B 1 133 ? 4.324 -7.785 -22.891 1 52.06 133 TYR B N 1
ATOM 2114 C CA . TYR B 1 133 ? 3.877 -6.398 -22.984 1 52.06 133 TYR B CA 1
ATOM 2115 C C . TYR B 1 133 ? 3.342 -6.098 -24.391 1 52.06 133 TYR B C 1
ATOM 2117 O O . TYR B 1 133 ? 4.078 -6.176 -25.375 1 52.06 133 TYR B O 1
ATOM 2125 N N . SER B 1 134 ? 2.115 -6.281 -24.656 1 53.09 134 SER B N 1
ATOM 2126 C CA . SER B 1 134 ? 1.518 -5.898 -25.938 1 53.09 134 SER B CA 1
ATOM 2127 C C . SER B 1 134 ? 1.536 -4.387 -26.125 1 53.09 134 SER B C 1
ATOM 2129 O O . SER B 1 134 ? 1.571 -3.635 -25.141 1 53.09 134 SER B O 1
ATOM 2131 N N . PRO B 1 135 ? 1.893 -3.869 -27.219 1 55.72 135 PRO B N 1
ATOM 2132 C CA . PRO B 1 135 ? 1.851 -2.447 -27.562 1 55.72 135 PRO B CA 1
ATOM 2133 C C . PRO B 1 135 ? 0.669 -1.721 -26.922 1 55.72 135 PRO B C 1
ATOM 2135 O O . PRO B 1 135 ? 0.784 -0.547 -26.562 1 55.72 135 PRO B O 1
ATOM 2138 N N . TRP B 1 136 ? -0.241 -2.363 -26.797 1 52.62 136 TRP B N 1
ATOM 2139 C CA . TRP B 1 136 ? -1.456 -1.779 -26.234 1 52.62 136 TRP B CA 1
ATOM 2140 C C . TRP B 1 136 ? -1.297 -1.521 -24.75 1 52.62 136 TRP B C 1
ATOM 2142 O O . TRP B 1 136 ? -1.813 -0.532 -24.219 1 52.62 136 TRP B O 1
ATOM 2152 N N . ARG B 1 137 ? -0.54 -2.301 -24.219 1 55.19 137 ARG B N 1
ATOM 2153 C CA . ARG B 1 137 ? -0.24 -2.029 -22.812 1 55.19 137 ARG B CA 1
ATOM 2154 C C . ARG B 1 137 ? 0.569 -0.744 -22.672 1 55.19 137 ARG B C 1
ATOM 2156 O O . ARG B 1 137 ? 0.366 0.019 -21.719 1 55.19 137 ARG B O 1
ATOM 2163 N N . GLY B 1 138 ? 1.415 -0.542 -23.562 1 53.72 138 GLY B N 1
ATOM 2164 C CA . GLY B 1 138 ? 2.193 0.686 -23.594 1 53.72 138 GLY B CA 1
ATOM 2165 C C . GLY B 1 138 ? 1.34 1.93 -23.75 1 53.72 138 GLY B C 1
ATOM 2166 O O . GLY B 1 138 ? 1.518 2.904 -23.016 1 53.72 138 GLY B O 1
ATOM 2167 N N . ILE B 1 139 ? 0.553 1.865 -24.625 1 55.5 139 ILE B N 1
ATOM 2168 C CA . ILE B 1 139 ? -0.302 3.016 -24.891 1 55.5 139 ILE B CA 1
ATOM 2169 C C . ILE B 1 139 ? -1.163 3.314 -23.672 1 55.5 139 ILE B C 1
ATOM 2171 O O . ILE B 1 139 ? -1.335 4.477 -23.281 1 55.5 139 ILE B O 1
ATOM 2175 N N . ALA B 1 140 ? -1.604 2.279 -23.109 1 53.06 140 ALA B N 1
ATOM 2176 C CA . ALA B 1 140 ? -2.469 2.455 -21.953 1 53.06 140 ALA B CA 1
ATOM 2177 C C . ALA B 1 140 ? -1.689 3.029 -20.766 1 53.06 140 ALA B C 1
ATOM 2179 O O . ALA B 1 140 ? -2.197 3.885 -20.031 1 53.06 140 ALA B O 1
ATOM 2180 N N . THR B 1 141 ? -0.527 2.709 -20.734 1 54.16 141 THR B N 1
ATOM 2181 C CA . THR B 1 141 ? 0.334 3.246 -19.688 1 54.16 141 THR B CA 1
ATOM 2182 C C . THR B 1 141 ? 0.579 4.738 -19.906 1 54.16 141 THR B C 1
ATOM 2184 O O . THR B 1 141 ? 0.539 5.52 -18.953 1 54.16 141 THR B O 1
ATOM 2187 N N . VAL B 1 142 ? 0.846 5.09 -21.078 1 55.28 142 VAL B N 1
ATOM 2188 C CA . VAL B 1 142 ? 1.061 6.488 -21.438 1 55.28 142 VAL B CA 1
ATOM 2189 C C . VAL B 1 142 ? -0.204 7.293 -21.141 1 55.28 142 VAL B C 1
ATOM 2191 O O . VAL B 1 142 ? -0.132 8.414 -20.625 1 55.28 142 VAL B O 1
ATOM 2194 N N . GLY B 1 143 ? -1.315 6.805 -21.594 1 57.03 143 GLY B N 1
ATOM 2195 C CA . GLY B 1 143 ? -2.572 7.473 -21.297 1 57.03 143 GLY B CA 1
ATOM 2196 C C . GLY B 1 143 ? -2.797 7.688 -19.812 1 57.03 143 GLY B C 1
ATOM 2197 O O . GLY B 1 143 ? -3.271 8.742 -19.391 1 57.03 143 GLY B O 1
ATOM 2198 N N . LEU B 1 144 ? -2.379 6.773 -19.125 1 54.06 144 LEU B N 1
ATOM 2199 C CA . LEU B 1 144 ? -2.51 6.891 -17.672 1 54.06 144 LEU B CA 1
ATOM 2200 C C . LEU B 1 144 ? -1.674 8.047 -17.156 1 54.06 144 LEU B C 1
ATOM 2202 O O . LEU B 1 144 ? -2.15 8.844 -16.328 1 54.06 144 LEU B O 1
ATOM 2206 N N . ILE B 1 145 ? -0.435 8.141 -17.609 1 53.28 145 ILE B N 1
ATOM 2207 C CA . ILE B 1 145 ? 0.474 9.211 -17.203 1 53.28 145 ILE B CA 1
ATOM 2208 C C . ILE B 1 145 ? -0.119 10.562 -17.578 1 53.28 145 ILE B C 1
ATOM 2210 O O . ILE B 1 145 ? -0.058 11.516 -16.797 1 53.28 145 ILE B O 1
ATOM 2214 N N . GLY B 1 146 ? -0.564 10.664 -18.75 1 55.81 146 GLY B N 1
ATOM 2215 C CA . GLY B 1 146 ? -1.188 11.906 -19.188 1 55.81 146 GLY B CA 1
ATOM 2216 C C . GLY B 1 146 ? -2.33 12.336 -18.281 1 55.81 146 GLY B C 1
ATOM 2217 O O . GLY B 1 146 ? -2.432 13.516 -17.922 1 55.81 146 GLY B O 1
ATOM 2218 N N . CYS B 1 147 ? -3.102 11.438 -17.938 1 53.38 147 CYS B N 1
ATOM 2219 C CA . CYS B 1 147 ? -4.246 11.742 -17.094 1 53.38 147 CYS B CA 1
ATOM 2220 C C . CYS B 1 147 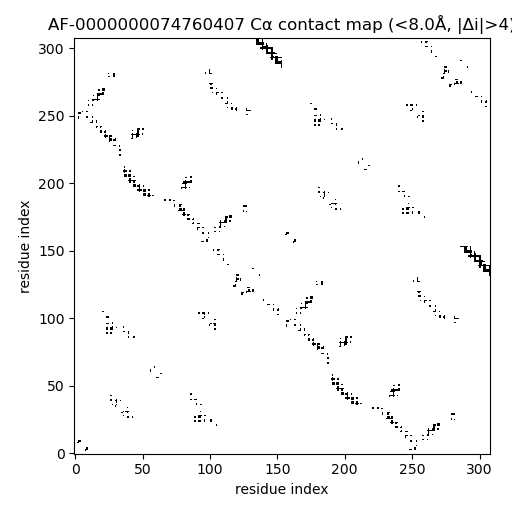? -3.793 12.195 -15.711 1 53.38 147 CYS B C 1
ATOM 2222 O O . CYS B 1 147 ? -4.316 13.172 -15.172 1 53.38 147 CYS B O 1
ATOM 2224 N N . VAL B 1 148 ? -2.816 11.547 -15.195 1 51.91 148 VAL B N 1
ATOM 2225 C CA . VAL B 1 148 ? -2.26 11.938 -13.906 1 51.91 148 VAL B CA 1
ATOM 2226 C C . VAL B 1 148 ? -1.722 13.359 -13.984 1 51.91 148 VAL B C 1
ATOM 2228 O O . VAL B 1 148 ? -1.912 14.156 -13.062 1 51.91 148 VAL B O 1
ATOM 2231 N N . GLY B 1 149 ? -0.954 13.578 -15.023 1 50.88 149 GLY B N 1
ATOM 2232 C CA . GLY B 1 149 ? -0.413 14.906 -15.227 1 50.88 149 GLY B CA 1
ATOM 2233 C C . GLY B 1 149 ? -1.476 15.992 -15.219 1 50.88 149 GLY B C 1
ATOM 2234 O O . GLY B 1 149 ? -1.281 17.062 -14.625 1 50.88 149 GLY B O 1
ATOM 2235 N N . VAL B 1 150 ? -2.512 15.789 -15.773 1 51.69 150 VAL B N 1
ATOM 2236 C CA . VAL B 1 150 ? -3.58 16.781 -15.82 1 51.69 150 VAL B CA 1
ATOM 2237 C C . VAL B 1 150 ? -4.176 16.969 -14.43 1 51.69 150 VAL B C 1
ATOM 2239 O O . VAL B 1 150 ? -4.445 18.109 -14.016 1 51.69 150 VAL B O 1
ATOM 2242 N N . ILE B 1 151 ? -4.277 16.016 -13.758 1 51.25 151 ILE B N 1
ATOM 2243 C CA . ILE B 1 151 ? -4.871 16.062 -12.422 1 51.25 151 ILE B CA 1
ATOM 2244 C C . ILE B 1 151 ? -3.961 16.859 -11.477 1 51.25 151 ILE B C 1
ATOM 2246 O O . ILE B 1 151 ? -4.434 17.672 -10.695 1 51.25 151 ILE B O 1
ATOM 2250 N N . ALA B 1 152 ? -2.713 16.531 -11.57 1 49.53 152 ALA B N 1
ATOM 2251 C CA . ALA B 1 152 ? -1.753 17.188 -10.688 1 49.53 152 ALA B CA 1
ATOM 2252 C C . ALA B 1 152 ? -1.681 18.688 -10.977 1 49.53 152 ALA B C 1
ATOM 2254 O O . ALA B 1 152 ? -1.411 19.484 -10.078 1 49.53 152 ALA B O 1
ATOM 2255 N N . LYS B 1 153 ? -1.687 19.047 -12.047 1 51.53 153 LYS B N 1
ATOM 2256 C CA . LYS B 1 153 ? -1.467 20.438 -12.453 1 51.53 153 LYS B CA 1
ATOM 2257 C C . LYS B 1 153 ? -2.688 21.297 -12.148 1 51.53 153 LYS B C 1
ATOM 2259 O O . LYS B 1 153 ? -2.557 22.5 -11.875 1 51.53 153 LYS B O 1
ATOM 2264 N N . PHE B 1 154 ? -3.82 20.703 -12.273 1 51.53 154 PHE B N 1
ATOM 2265 C CA . PHE B 1 154 ? -5 21.547 -12.109 1 51.53 154 PHE B CA 1
ATOM 2266 C C . PHE B 1 154 ? -5.754 21.188 -10.836 1 51.53 154 PHE B C 1
ATOM 2268 O O . PHE B 1 154 ? -6.453 22.016 -10.266 1 51.53 154 PHE B O 1
#

Solvent-accessible surface area (backbone atoms only — not comparable to full-atom values): 14284 Å² total; per-residue (Å²): 130,60,71,72,72,35,64,66,52,42,49,50,48,30,40,53,24,7,46,29,48,38,48,24,45,47,24,38,29,48,30,19,76,38,53,35,52,29,50,31,39,19,52,26,19,46,44,13,19,53,50,19,41,54,48,24,41,59,72,41,70,72,53,72,62,89,56,40,70,63,39,46,68,67,48,59,79,69,33,70,44,24,8,52,29,47,34,51,30,50,39,43,39,35,62,30,27,85,71,58,23,54,44,46,40,43,40,48,18,44,48,37,17,47,55,47,19,44,50,31,37,75,66,36,46,78,75,47,72,72,56,83,77,31,71,33,20,52,52,0,48,51,29,18,48,53,1,34,52,31,25,67,75,46,128,60,71,71,71,36,65,66,53,41,51,51,46,30,40,52,26,7,46,28,47,37,48,24,45,48,24,37,30,48,29,18,75,36,52,34,48,30,48,31,39,20,51,28,19,46,45,13,20,54,50,20,41,55,48,23,40,61,73,41,70,73,54,72,61,88,56,42,68,63,40,45,66,67,49,59,79,68,32,70,44,25,8,52,29,47,33,51,30,51,40,42,38,34,62,31,28,85,71,59,21,54,42,44,40,44,40,46,18,44,49,36,16,47,57,47,20,44,51,30,35,74,67,36,47,77,74,46,73,72,56,83,77,31,71,34,21,53,52,1,48,50,30,20,47,53,0,35,52,30,23,65,75,40

Radius of gyration: 18.67 Å; Cα contacts (8 Å, |Δi|>4): 572; chains: 2; bounding box: 34×55×56 Å